Protein AF-A0A3C0C7S7-F1 (afdb_monomer_lite)

Structure (mmCIF, N/CA/C/O backbone):
data_AF-A0A3C0C7S7-F1
#
_entry.id   AF-A0A3C0C7S7-F1
#
loop_
_atom_site.group_PDB
_atom_site.id
_atom_site.type_symbol
_atom_site.label_atom_id
_atom_site.label_alt_id
_atom_site.label_comp_id
_atom_site.label_asym_id
_atom_site.label_entity_id
_atom_site.label_seq_id
_atom_site.pdbx_PDB_ins_code
_atom_site.Cartn_x
_atom_site.Cartn_y
_atom_site.Cartn_z
_atom_site.occupancy
_atom_site.B_iso_or_equiv
_atom_site.auth_seq_id
_atom_site.auth_comp_id
_atom_site.auth_asym_id
_atom_site.auth_atom_id
_atom_site.pdbx_PDB_model_num
ATOM 1 N N . MET A 1 1 ? -12.127 -16.932 16.581 1.00 38.91 1 MET A N 1
ATOM 2 C CA . MET A 1 1 ? -11.992 -16.161 17.835 1.00 38.91 1 MET A CA 1
ATOM 3 C C . MET A 1 1 ? -12.967 -15.003 17.756 1.00 38.91 1 MET A C 1
ATOM 5 O O . MET A 1 1 ? -12.909 -14.275 16.775 1.00 38.91 1 MET A O 1
ATOM 9 N N . ALA A 1 2 ? -13.912 -14.899 18.691 1.00 48.94 2 ALA A N 1
ATOM 10 C CA . ALA A 1 2 ? -14.804 -13.743 18.760 1.00 48.94 2 ALA A CA 1
ATOM 11 C C . ALA A 1 2 ? -13.986 -12.537 19.249 1.00 48.94 2 ALA A C 1
ATOM 13 O O . ALA A 1 2 ? -13.291 -12.663 20.256 1.00 48.94 2 ALA A O 1
ATOM 14 N N . GLY A 1 3 ? -14.009 -11.429 18.504 1.00 63.91 3 GLY A N 1
ATOM 15 C CA . GLY A 1 3 ? -13.325 -10.194 18.897 1.00 63.91 3 GLY A CA 1
ATOM 16 C C . GLY A 1 3 ? -13.877 -9.633 20.208 1.00 63.91 3 GLY A C 1
ATOM 17 O O . GLY A 1 3 ? -14.981 -9.981 20.638 1.00 63.91 3 GLY A O 1
ATOM 18 N N . THR A 1 4 ? -13.107 -8.766 20.856 1.00 85.31 4 THR A N 1
ATOM 19 C CA . THR A 1 4 ? -13.566 -8.037 22.045 1.00 85.31 4 THR A CA 1
ATOM 20 C C . THR A 1 4 ? -14.786 -7.171 21.707 1.00 85.31 4 THR A C 1
ATOM 22 O O . THR A 1 4 ? -15.005 -6.796 20.554 1.00 85.31 4 THR A O 1
ATOM 25 N N . LYS A 1 5 ? -15.601 -6.813 22.708 1.00 86.38 5 LYS A N 1
ATOM 26 C CA . LYS A 1 5 ? -16.771 -5.937 22.490 1.00 86.38 5 LYS A CA 1
ATOM 27 C C . LYS A 1 5 ? -16.379 -4.606 21.837 1.00 86.38 5 LYS A C 1
ATOM 29 O O . LYS A 1 5 ? -17.108 -4.124 20.977 1.00 86.38 5 LYS A O 1
ATOM 34 N N . ALA A 1 6 ? -15.213 -4.072 22.204 1.00 85.38 6 ALA A N 1
ATOM 35 C CA . ALA A 1 6 ? -14.626 -2.875 21.613 1.00 85.38 6 ALA A CA 1
ATOM 36 C C . ALA A 1 6 ? -14.305 -3.054 20.119 1.00 85.38 6 ALA A C 1
ATOM 38 O O . ALA A 1 6 ? -14.706 -2.223 19.311 1.00 85.38 6 ALA A O 1
ATOM 39 N N . GLU A 1 7 ? -13.660 -4.160 19.734 1.00 85.56 7 GLU A N 1
ATOM 40 C CA . GLU A 1 7 ? -13.348 -4.459 18.326 1.00 85.56 7 GLU A CA 1
ATOM 41 C C . GLU A 1 7 ? -14.613 -4.651 17.479 1.00 85.56 7 GLU A C 1
ATOM 43 O O . GLU A 1 7 ? -14.670 -4.213 16.328 1.00 85.56 7 GLU A O 1
ATOM 48 N N . ILE A 1 8 ? -15.642 -5.290 18.045 1.00 87.00 8 ILE A N 1
ATOM 49 C CA . ILE A 1 8 ? -16.926 -5.470 17.359 1.00 87.00 8 ILE A CA 1
ATOM 50 C C . ILE A 1 8 ? -17.615 -4.114 17.169 1.00 87.00 8 ILE A C 1
ATOM 52 O O . ILE A 1 8 ? -18.076 -3.817 16.067 1.00 87.00 8 ILE A O 1
ATOM 56 N N . LEU A 1 9 ? -17.650 -3.274 18.209 1.00 89.75 9 LEU A N 1
ATOM 57 C CA . LEU A 1 9 ? -18.231 -1.934 18.137 1.00 89.75 9 LEU A CA 1
ATOM 58 C C . LEU A 1 9 ? -17.498 -1.054 17.113 1.00 89.75 9 LEU A C 1
ATOM 60 O O . LEU A 1 9 ? -18.145 -0.424 16.279 1.00 89.75 9 LEU A O 1
ATOM 64 N N . GLU A 1 10 ? -16.163 -1.057 17.124 1.00 88.69 10 GLU A N 1
ATOM 65 C CA . GLU A 1 10 ? -15.331 -0.354 16.140 1.00 88.69 10 GLU A CA 1
ATOM 66 C C . GLU A 1 10 ? -15.677 -0.787 14.707 1.00 88.69 10 GLU A C 1
ATOM 68 O O . GLU A 1 10 ? -15.928 0.056 13.841 1.00 88.69 10 GLU A O 1
ATOM 73 N N . GLY A 1 11 ? -15.751 -2.100 14.460 1.00 84.69 11 GLY A N 1
ATOM 74 C CA . GLY A 1 11 ? -16.083 -2.651 13.146 1.00 84.69 11 GLY A CA 1
ATOM 75 C C . GLY A 1 11 ? -17.484 -2.267 12.665 1.00 84.69 11 GLY A C 1
ATOM 76 O O . GLY A 1 11 ? -17.658 -1.913 11.495 1.00 84.69 11 GLY A O 1
ATOM 77 N N . LEU A 1 12 ? -18.477 -2.285 13.559 1.00 88.19 12 LEU A N 1
ATOM 78 C CA . LEU A 1 12 ? -19.854 -1.890 13.251 1.00 88.19 12 LEU A CA 1
ATOM 79 C C . LEU A 1 12 ? -19.956 -0.403 12.906 1.00 88.19 12 LEU A C 1
ATOM 81 O O . LEU A 1 12 ? -20.552 -0.056 11.886 1.00 88.19 12 LEU A O 1
ATOM 85 N N . ILE A 1 13 ? -19.337 0.467 13.711 1.00 89.69 13 ILE A N 1
ATOM 86 C CA . ILE A 1 13 ? -19.333 1.915 13.466 1.00 89.69 13 ILE A CA 1
ATOM 87 C C . ILE A 1 13 ? -18.625 2.224 12.144 1.00 89.69 13 ILE A C 1
ATOM 89 O O . ILE A 1 13 ? -19.156 2.967 11.319 1.00 89.69 13 ILE A O 1
ATOM 93 N N . SER A 1 14 ? -17.463 1.609 11.905 1.00 85.62 14 SER A N 1
ATOM 94 C CA . SER A 1 14 ? -16.726 1.763 10.648 1.00 85.62 14 SER A CA 1
ATOM 95 C C . SER A 1 14 ? -17.569 1.352 9.439 1.00 85.62 14 SER A C 1
ATOM 97 O O . SER A 1 14 ? -17.674 2.097 8.464 1.00 85.62 14 SER A O 1
ATOM 99 N N . THR A 1 15 ? -18.237 0.198 9.516 1.00 84.62 15 THR A N 1
ATOM 100 C CA . THR A 1 15 ? -19.094 -0.310 8.434 1.00 84.62 15 THR A CA 1
ATOM 101 C C . THR A 1 15 ? -20.283 0.611 8.172 1.00 84.62 15 THR A C 1
ATOM 103 O O . THR A 1 15 ? -20.578 0.910 7.014 1.00 84.62 15 THR A O 1
ATOM 106 N N . ALA A 1 16 ? -20.945 1.095 9.227 1.00 87.38 16 ALA A N 1
ATOM 107 C CA . ALA A 1 16 ? -22.085 1.999 9.111 1.00 87.38 16 ALA A CA 1
ATOM 108 C C . ALA A 1 16 ? -21.695 3.313 8.419 1.00 87.38 16 ALA A C 1
ATOM 110 O O . ALA A 1 16 ? -22.325 3.703 7.437 1.00 87.38 16 ALA A O 1
ATOM 111 N N . ILE A 1 17 ? -20.607 3.948 8.869 1.00 86.62 17 ILE A N 1
ATOM 112 C CA . ILE A 1 17 ? -20.141 5.216 8.296 1.00 86.62 17 ILE A CA 1
ATOM 113 C C . ILE A 1 17 ? -19.692 5.028 6.844 1.00 86.62 17 ILE A C 1
ATOM 115 O O . ILE A 1 17 ? -20.063 5.821 5.985 1.00 86.62 17 ILE A O 1
ATOM 119 N N . ASN A 1 18 ? -18.948 3.965 6.533 1.00 81.69 18 ASN A N 1
ATOM 120 C CA . ASN A 1 18 ? -18.496 3.707 5.162 1.00 81.69 18 ASN A CA 1
ATOM 121 C C . ASN A 1 18 ? -19.645 3.378 4.197 1.00 81.69 18 ASN A C 1
ATOM 123 O O . ASN A 1 18 ? -19.543 3.688 3.012 1.00 81.69 18 ASN A O 1
ATOM 127 N N . SER A 1 19 ? -20.725 2.767 4.694 1.00 82.75 19 SER A N 1
ATOM 128 C CA . SER A 1 19 ? -21.916 2.473 3.887 1.00 82.75 19 SER A CA 1
ATOM 129 C C . SER A 1 19 ? -22.721 3.735 3.578 1.00 82.75 19 SER A C 1
ATOM 131 O O . SER A 1 19 ? -23.251 3.872 2.480 1.00 82.75 19 SER A O 1
ATOM 133 N N . GLU A 1 20 ? -22.810 4.661 4.534 1.00 84.12 20 GLU A N 1
ATOM 134 C CA . GLU A 1 20 ? -23.544 5.919 4.370 1.00 84.12 20 GLU A CA 1
ATOM 135 C C . GLU A 1 20 ? -22.758 6.964 3.567 1.00 84.12 20 GLU A C 1
ATOM 137 O O . GLU A 1 20 ? -23.334 7.730 2.797 1.00 84.12 20 GLU A O 1
ATOM 142 N N . TYR A 1 21 ? -21.434 6.963 3.705 1.00 81.19 21 TYR A N 1
ATOM 143 C CA . TYR A 1 21 ? -20.524 7.858 3.004 1.00 81.19 21 TYR A CA 1
ATOM 144 C C . TYR A 1 21 ? -19.623 7.046 2.081 1.00 81.19 21 TYR A C 1
ATOM 146 O O . TYR A 1 21 ? -18.462 6.865 2.440 1.00 81.19 21 TYR A O 1
ATOM 154 N N . PRO A 1 22 ? -20.104 6.544 0.925 1.00 69.25 22 PRO A N 1
ATOM 155 C CA . PRO A 1 22 ? -19.349 5.652 0.041 1.00 69.25 22 PRO A CA 1
ATOM 156 C C . PRO A 1 22 ? -18.325 6.362 -0.853 1.00 69.25 22 PRO A C 1
ATOM 158 O O . PRO A 1 22 ? -17.350 5.717 -1.248 1.00 69.25 22 PRO A O 1
ATOM 161 N N . ASP A 1 23 ? -18.466 7.676 -1.080 1.00 66.56 23 ASP A N 1
ATOM 162 C CA . ASP A 1 23 ? -17.621 8.460 -2.003 1.00 66.56 23 ASP A CA 1
ATOM 163 C C . ASP A 1 23 ? -16.812 9.577 -1.326 1.00 66.56 23 ASP A C 1
ATOM 165 O O . ASP A 1 23 ? -15.612 9.716 -1.563 1.00 66.56 23 ASP A O 1
ATOM 169 N N . VAL A 1 24 ? -17.411 10.329 -0.401 1.00 72.69 24 VAL A N 1
ATOM 170 C CA . VAL A 1 24 ? -16.737 11.423 0.324 1.00 72.69 24 VAL A CA 1
ATOM 171 C C . VAL A 1 24 ? -16.885 11.181 1.821 1.00 72.69 24 VAL A C 1
ATOM 173 O O . VAL A 1 24 ? -18.014 10.980 2.260 1.00 72.69 24 VAL A O 1
ATOM 176 N N . PRO A 1 25 ? -15.790 11.122 2.609 1.00 77.19 25 PRO A N 1
ATOM 177 C CA . PRO A 1 25 ? -15.915 10.899 4.042 1.00 77.19 25 PRO A CA 1
ATOM 178 C C . PRO A 1 25 ? -16.638 12.081 4.703 1.00 77.19 25 PRO A C 1
ATOM 180 O O . PRO A 1 25 ? -16.570 13.203 4.191 1.00 77.19 25 PRO A O 1
ATOM 183 N N . PRO A 1 26 ? -17.334 11.850 5.828 1.00 82.62 26 PRO A N 1
ATOM 184 C CA . PRO A 1 26 ? -18.002 12.923 6.551 1.00 82.62 26 PRO A CA 1
ATOM 185 C C . PRO A 1 26 ? -16.988 13.965 7.042 1.00 82.62 26 PRO A C 1
ATOM 187 O O . PRO A 1 26 ? -15.833 13.637 7.324 1.00 82.62 26 PRO A O 1
ATOM 190 N N . SER A 1 27 ? -17.428 15.218 7.191 1.00 84.00 27 SER A N 1
ATOM 191 C CA . SER A 1 27 ? -16.633 16.228 7.900 1.00 84.00 27 SER A CA 1
ATOM 192 C C . SER A 1 27 ? -16.381 15.784 9.341 1.00 84.00 27 SER A C 1
ATOM 194 O O . SER A 1 27 ? -17.154 15.002 9.893 1.00 84.00 27 SER A O 1
ATOM 196 N N . GLU A 1 28 ? -15.335 16.309 9.985 1.00 82.06 28 GLU A N 1
ATOM 197 C CA . GLU A 1 28 ? -15.016 15.944 11.374 1.00 82.06 28 GLU A CA 1
ATOM 198 C C . GLU A 1 28 ? -16.201 16.111 12.330 1.00 82.06 28 GLU A C 1
ATOM 200 O O . GLU A 1 28 ? -16.436 15.252 13.172 1.00 82.06 28 GLU A O 1
ATOM 205 N N . THR A 1 29 ? -16.972 17.185 12.164 1.00 84.81 29 THR A N 1
ATOM 206 C CA . THR A 1 29 ? -18.165 17.460 12.972 1.00 84.81 29 THR A CA 1
ATOM 207 C C . THR A 1 29 ? -19.241 16.393 12.783 1.00 84.81 29 THR A C 1
ATOM 209 O O . THR A 1 29 ? -19.711 15.810 13.755 1.00 84.81 29 THR A O 1
ATOM 212 N N . VAL A 1 30 ? -19.575 16.077 11.530 1.00 87.38 30 VAL A N 1
ATOM 213 C CA . VAL A 1 30 ? -20.590 15.070 11.183 1.00 87.38 30 VAL A CA 1
ATOM 214 C C . VAL A 1 30 ? -20.139 13.670 11.601 1.00 87.38 30 VAL A C 1
ATOM 216 O O . VAL A 1 30 ? -20.943 12.859 12.059 1.00 87.38 30 VAL A O 1
ATOM 219 N N . PHE A 1 31 ? -18.843 13.383 11.473 1.00 89.12 31 PHE A N 1
ATOM 220 C CA . PHE A 1 31 ? -18.238 12.151 11.955 1.00 89.12 31 PHE A CA 1
ATOM 221 C C . PHE A 1 31 ? -18.404 12.010 13.473 1.00 89.12 31 PHE A C 1
ATOM 223 O O . PHE A 1 31 ? -18.889 10.980 13.941 1.00 89.12 31 PHE A O 1
ATOM 230 N N . ASP A 1 32 ? -18.041 13.046 14.234 1.00 89.44 32 ASP A N 1
ATOM 231 C CA . ASP A 1 32 ? -18.094 13.026 15.695 1.00 89.44 32 ASP A CA 1
ATOM 232 C C . ASP A 1 32 ? -19.532 12.846 16.209 1.00 89.44 32 ASP A C 1
ATOM 234 O O . ASP A 1 32 ? -19.751 12.040 17.115 1.00 89.44 32 ASP A O 1
ATOM 238 N N . GLU A 1 33 ? -20.507 13.524 15.596 1.00 91.62 33 GLU A N 1
ATOM 239 C CA . GLU A 1 33 ? -21.935 13.373 15.908 1.00 91.62 33 GLU A CA 1
ATOM 240 C C . GLU A 1 33 ? -22.436 11.944 15.648 1.00 91.62 33 GLU A C 1
ATOM 242 O O . GLU A 1 33 ? -23.122 11.353 16.485 1.00 91.62 33 GLU A O 1
ATOM 247 N N . LYS A 1 34 ? -22.065 11.351 14.507 1.00 90.81 34 LYS A N 1
ATOM 248 C CA . LYS A 1 34 ? -22.505 9.998 14.136 1.00 90.81 34 LYS A CA 1
ATOM 249 C C . LYS A 1 34 ? -21.888 8.910 14.994 1.00 90.81 34 LYS A C 1
ATOM 251 O O . LYS A 1 34 ? -22.588 7.975 15.378 1.00 90.81 34 LYS A O 1
ATOM 256 N N . VAL A 1 35 ? -20.595 9.012 15.290 1.00 92.69 35 VAL A N 1
ATOM 257 C CA . VAL A 1 35 ? -19.902 8.040 16.143 1.00 92.69 35 VAL A CA 1
ATOM 258 C C . VAL A 1 35 ? -20.512 8.039 17.547 1.00 92.69 35 VAL A C 1
ATOM 260 O O . VAL A 1 35 ? -20.742 6.965 18.101 1.00 92.69 35 VAL A O 1
ATOM 263 N N . GLU A 1 36 ? -20.868 9.210 18.085 1.00 93.50 36 GLU A N 1
ATOM 264 C CA . GLU A 1 36 ? -21.553 9.315 19.379 1.00 93.50 36 GLU A CA 1
ATOM 265 C C . GLU A 1 36 ? -22.982 8.749 19.330 1.00 93.50 36 GLU A C 1
ATOM 267 O O . GLU A 1 36 ? -23.385 7.985 20.208 1.00 93.50 36 GLU A O 1
ATOM 272 N N . ALA A 1 37 ? -23.741 9.046 18.271 1.00 92.75 37 ALA A N 1
ATOM 273 C CA . ALA A 1 37 ? -25.085 8.497 18.095 1.00 92.75 37 ALA A CA 1
ATOM 274 C C . ALA A 1 37 ? -25.073 6.960 17.988 1.00 92.75 37 ALA A C 1
ATOM 276 O O . ALA A 1 37 ? -25.879 6.279 18.625 1.00 92.75 37 ALA A O 1
ATOM 277 N N . LEU A 1 38 ? -24.128 6.398 17.225 1.00 92.25 38 LEU A N 1
ATOM 278 C CA . LEU A 1 38 ? -23.957 4.950 17.088 1.00 92.25 38 LEU A CA 1
ATOM 279 C C . LEU A 1 38 ? -23.508 4.300 18.401 1.00 92.25 38 LEU A C 1
ATOM 281 O O . LEU A 1 38 ? -23.976 3.206 18.720 1.00 92.25 38 LEU A O 1
ATOM 285 N N . ARG A 1 39 ? -22.668 4.979 19.195 1.00 92.81 39 ARG A N 1
ATOM 286 C CA . ARG A 1 39 ? -22.313 4.537 20.550 1.00 92.81 39 ARG A CA 1
ATOM 287 C C . ARG A 1 39 ? -23.553 4.386 21.421 1.00 92.81 39 ARG A C 1
ATOM 289 O O . ARG A 1 39 ? -23.732 3.337 22.033 1.00 92.81 39 ARG A O 1
ATOM 296 N N . GLN A 1 40 ? -24.405 5.411 21.469 1.00 92.88 40 GLN A N 1
ATOM 297 C CA . GLN A 1 40 ? -25.616 5.388 22.291 1.00 92.88 40 GLN A CA 1
ATOM 298 C C . GLN A 1 40 ? -26.594 4.303 21.836 1.00 92.88 40 GLN A C 1
ATOM 300 O O . GLN A 1 40 ? -27.125 3.569 22.667 1.00 92.88 40 GLN A O 1
ATOM 305 N N . LEU A 1 41 ? -26.780 4.150 20.522 1.00 91.94 41 LEU A N 1
ATOM 306 C CA . LEU A 1 41 ? -27.658 3.127 19.953 1.00 91.94 41 LEU A CA 1
ATOM 307 C C . LEU A 1 41 ? -27.199 1.701 20.305 1.00 91.94 41 LEU A C 1
ATOM 309 O O . LEU A 1 41 ? -28.023 0.825 20.566 1.00 91.94 41 LEU A O 1
ATOM 313 N N . LEU A 1 42 ? -25.885 1.466 20.313 1.00 91.62 42 LEU A N 1
ATOM 314 C CA . LEU A 1 42 ? -25.285 0.147 20.528 1.00 91.62 42 LEU A CA 1
ATOM 315 C C . LEU A 1 42 ? -24.874 -0.122 21.984 1.00 91.62 42 LEU A C 1
ATOM 317 O O . LEU A 1 42 ? -24.445 -1.238 22.287 1.00 91.62 42 LEU A O 1
ATOM 321 N N . ALA A 1 43 ? -25.045 0.843 22.893 1.00 90.00 43 ALA A N 1
ATOM 322 C CA . ALA A 1 43 ? -24.556 0.784 24.273 1.00 90.00 43 ALA A CA 1
ATOM 323 C C . ALA A 1 43 ? -25.036 -0.455 25.052 1.00 90.00 43 ALA A C 1
ATOM 325 O O . ALA A 1 43 ? -24.277 -1.034 25.826 1.00 90.00 43 ALA A O 1
ATOM 326 N N . ASN A 1 44 ? -26.276 -0.898 24.814 1.00 89.44 44 ASN A N 1
ATOM 327 C CA . ASN A 1 44 ? -26.848 -2.070 25.486 1.00 89.44 44 ASN A CA 1
ATOM 328 C C . ASN A 1 44 ? -26.248 -3.399 24.997 1.00 89.44 44 ASN A C 1
ATOM 330 O O . ASN A 1 44 ? -26.168 -4.358 25.762 1.00 89.44 44 ASN A O 1
ATOM 334 N N . LEU A 1 45 ? -25.844 -3.469 23.725 1.00 88.62 45 LEU A N 1
ATOM 335 C CA . LEU A 1 45 ? -25.290 -4.682 23.112 1.00 88.62 45 LEU A CA 1
ATOM 336 C C . LEU A 1 45 ? -23.773 -4.767 23.314 1.00 88.62 45 LEU A C 1
ATOM 338 O O . LEU A 1 45 ? -23.235 -5.838 23.602 1.00 88.62 45 LEU A O 1
ATOM 342 N N . TYR A 1 46 ? -23.091 -3.626 23.204 1.00 90.25 46 TYR A N 1
ATOM 343 C CA . TYR A 1 46 ? -21.636 -3.511 23.271 1.00 90.25 46 TYR A CA 1
ATOM 344 C C . TYR A 1 46 ? -21.230 -2.410 24.259 1.00 90.25 46 TYR A C 1
ATOM 346 O O . TYR A 1 46 ? -20.726 -1.365 23.846 1.00 90.25 46 TYR A O 1
ATOM 354 N N . PRO A 1 47 ? -21.446 -2.620 25.570 1.00 89.75 47 PRO A N 1
ATOM 355 C CA . PRO A 1 47 ? -21.019 -1.657 26.572 1.00 89.75 47 PRO A CA 1
ATOM 356 C C . PRO A 1 47 ? -19.490 -1.568 26.583 1.00 89.75 47 PRO A C 1
ATOM 358 O O . PRO A 1 47 ? -18.805 -2.587 26.713 1.00 89.75 47 PRO A O 1
ATOM 361 N N . VAL A 1 48 ? -18.985 -0.344 26.452 1.00 90.81 48 VAL A N 1
ATOM 362 C CA . VAL A 1 48 ? -17.566 0.026 26.516 1.00 90.81 48 VAL A CA 1
ATOM 363 C C . VAL A 1 48 ? -17.419 1.255 27.409 1.00 90.81 48 VAL A C 1
ATOM 365 O O . VAL A 1 48 ? -18.323 2.098 27.473 1.00 90.81 48 VAL A O 1
ATOM 368 N N . SER A 1 49 ? -16.294 1.360 28.106 1.00 91.94 49 SER A N 1
ATOM 369 C CA . SER A 1 49 ? -15.960 2.532 28.919 1.00 91.94 49 SER A CA 1
ATOM 370 C C . SER A 1 49 ? -15.730 3.780 28.056 1.00 91.94 49 SER A C 1
ATOM 372 O O . SER A 1 49 ? -15.511 3.690 26.845 1.00 91.94 49 SER A O 1
ATOM 374 N N . ASP A 1 50 ? -15.765 4.961 28.676 1.00 91.00 50 ASP A N 1
ATOM 375 C CA . ASP A 1 50 ? -15.452 6.220 27.985 1.00 91.00 50 ASP A CA 1
ATOM 376 C C . ASP A 1 50 ? -14.022 6.242 27.433 1.00 91.00 50 ASP A C 1
ATOM 378 O O . ASP A 1 50 ? -13.791 6.764 26.345 1.00 91.00 50 ASP A O 1
ATOM 382 N N . GLU A 1 51 ? -13.071 5.638 28.148 1.00 90.56 51 GLU A N 1
ATOM 383 C CA . GLU A 1 51 ? -11.668 5.577 27.734 1.00 90.56 51 GLU A CA 1
ATOM 384 C C . GLU A 1 51 ? -11.475 4.654 26.522 1.00 90.56 51 GLU A C 1
ATOM 386 O O . GLU A 1 51 ? -10.854 5.043 25.532 1.00 90.56 51 GLU A O 1
ATOM 391 N N . GLU A 1 52 ? -12.093 3.468 26.541 1.00 90.38 52 GLU A N 1
ATOM 392 C CA . GLU A 1 52 ? -12.108 2.562 25.385 1.00 90.38 52 GLU A CA 1
ATOM 393 C C . GLU A 1 52 ? -12.779 3.214 24.175 1.00 90.38 52 GLU A C 1
ATOM 395 O O . GLU A 1 52 ? -12.286 3.113 23.050 1.00 90.38 52 GLU A O 1
ATOM 400 N N . PHE A 1 53 ? -13.890 3.919 24.393 1.00 92.38 53 PHE A N 1
ATOM 401 C CA . PHE A 1 53 ? -14.588 4.608 23.319 1.00 92.38 53 PHE A CA 1
ATOM 402 C C . PHE A 1 53 ? -13.775 5.769 22.737 1.00 92.38 53 PHE A C 1
ATOM 404 O O . PHE A 1 53 ? -13.749 5.941 21.517 1.00 92.38 53 PHE A O 1
ATOM 411 N N . ALA A 1 54 ? -13.072 6.538 23.570 1.00 90.50 54 ALA A N 1
ATOM 412 C CA . ALA A 1 54 ? -12.184 7.599 23.105 1.00 90.50 54 ALA A CA 1
ATOM 413 C C . ALA A 1 54 ? -11.075 7.043 22.197 1.00 90.50 54 ALA A C 1
ATOM 415 O O . ALA A 1 54 ? -10.771 7.629 21.153 1.00 90.50 54 ALA A O 1
ATOM 416 N N . GLU A 1 55 ? -10.524 5.877 22.543 1.00 88.81 55 GLU A N 1
ATOM 417 C CA . GLU A 1 55 ? -9.527 5.191 21.723 1.00 88.81 55 GLU A CA 1
ATOM 418 C C . GLU A 1 55 ? -10.111 4.695 20.390 1.00 88.81 55 GLU A C 1
ATOM 420 O O . GLU A 1 55 ? -9.504 4.907 19.336 1.00 88.81 55 GLU A O 1
ATOM 425 N N . ILE A 1 56 ? -11.312 4.102 20.408 1.00 88.62 56 ILE A N 1
ATOM 426 C CA . ILE A 1 56 ? -12.043 3.702 19.193 1.00 88.62 56 ILE A CA 1
ATOM 427 C C . ILE A 1 56 ? -12.277 4.919 18.292 1.00 88.62 56 ILE A C 1
ATOM 429 O O . ILE A 1 56 ? -11.938 4.894 17.109 1.00 88.62 56 ILE A O 1
ATOM 433 N N . LYS A 1 57 ? -12.805 6.015 18.848 1.00 89.19 57 LYS A N 1
ATOM 434 C CA . LYS A 1 57 ? -13.084 7.251 18.110 1.00 89.19 57 LYS A CA 1
ATOM 435 C C . LYS A 1 57 ? -11.817 7.819 17.478 1.00 89.19 57 LYS A C 1
ATOM 437 O O . LYS A 1 57 ? -11.840 8.188 16.306 1.00 89.19 57 LYS A O 1
ATOM 442 N N . ARG A 1 58 ? -10.697 7.833 18.209 1.00 85.50 58 ARG A N 1
ATOM 443 C CA . ARG A 1 58 ? -9.391 8.277 17.699 1.00 85.50 58 ARG A CA 1
ATOM 444 C C . ARG A 1 58 ? -8.933 7.444 16.500 1.00 85.50 58 ARG A C 1
ATOM 446 O O . ARG A 1 58 ? -8.539 8.015 15.483 1.00 85.50 58 ARG A O 1
ATOM 453 N N . LYS A 1 59 ? -9.011 6.113 16.598 1.00 82.25 59 LYS A N 1
ATOM 454 C CA . LYS A 1 59 ? -8.650 5.197 15.502 1.00 82.25 59 LYS A CA 1
ATOM 455 C C . LYS A 1 59 ? -9.551 5.383 14.285 1.00 82.25 59 LYS A C 1
ATOM 457 O O . LYS A 1 59 ? -9.056 5.533 13.171 1.00 82.25 59 LYS A O 1
ATOM 462 N N . LEU A 1 60 ? -10.866 5.428 14.497 1.00 84.00 60 LEU A N 1
ATOM 463 C CA . LEU A 1 60 ? -11.837 5.627 13.425 1.00 84.00 60 LEU A CA 1
ATOM 464 C C . LEU A 1 60 ? -11.627 6.977 12.734 1.00 84.00 60 LEU A C 1
ATOM 466 O O . LEU A 1 60 ? -11.635 7.030 11.509 1.00 84.00 60 LEU A O 1
ATOM 470 N N . LYS A 1 61 ? -11.359 8.051 13.487 1.00 82.38 61 LYS A N 1
ATOM 471 C CA . LYS A 1 61 ? -11.083 9.377 12.919 1.00 82.38 61 LYS A CA 1
ATOM 472 C C . LYS A 1 61 ? -9.844 9.344 12.020 1.00 82.38 61 LYS A C 1
ATOM 474 O O . LYS A 1 61 ? -9.898 9.820 10.890 1.00 82.38 61 LYS A O 1
ATOM 479 N N . ALA A 1 62 ? -8.770 8.692 12.470 1.00 73.06 62 ALA A N 1
ATOM 480 C CA . ALA A 1 62 ? -7.543 8.526 11.689 1.00 73.06 62 ALA A CA 1
ATOM 481 C C . ALA A 1 62 ? -7.712 7.658 10.425 1.00 73.06 62 ALA A C 1
ATOM 483 O O . ALA A 1 62 ? -6.949 7.820 9.477 1.00 73.06 62 ALA A O 1
ATOM 484 N N . ASN A 1 63 ? -8.697 6.755 10.391 1.00 71.00 63 ASN A N 1
ATOM 485 C CA . ASN A 1 63 ? -8.893 5.820 9.277 1.00 71.00 63 ASN A CA 1
ATOM 486 C C . ASN A 1 63 ? -10.014 6.227 8.306 1.00 71.00 63 ASN A C 1
ATOM 488 O O . ASN A 1 63 ? -9.967 5.857 7.133 1.00 71.00 63 ASN A O 1
ATOM 492 N N . ILE A 1 64 ? -11.035 6.945 8.783 1.00 71.25 64 ILE A N 1
ATOM 493 C CA . ILE A 1 64 ? -12.250 7.270 8.019 1.00 71.25 64 ILE A CA 1
ATOM 494 C C . ILE A 1 64 ? -12.223 8.704 7.506 1.00 71.25 64 ILE A C 1
ATOM 496 O O . ILE A 1 64 ? -12.637 8.941 6.375 1.00 71.25 64 ILE A O 1
ATOM 500 N N . VAL A 1 65 ? -11.739 9.656 8.307 1.00 61.41 65 VAL A N 1
ATOM 501 C CA . VAL A 1 65 ? -11.758 11.079 7.931 1.00 61.41 65 VAL A CA 1
ATOM 502 C C . VAL A 1 65 ? -10.612 11.428 6.975 1.00 61.41 65 VAL A C 1
ATOM 504 O O . VAL A 1 65 ? -10.708 12.394 6.222 1.00 61.41 65 VAL A O 1
ATOM 507 N N . VAL A 1 66 ? -9.544 10.625 6.941 1.00 64.06 66 VAL A N 1
ATOM 508 C CA . VAL A 1 66 ? -8.409 10.857 6.039 1.00 64.06 66 VAL A CA 1
ATOM 509 C C . VAL A 1 66 ? -8.835 10.680 4.580 1.00 64.06 66 VAL A C 1
ATOM 511 O O . VAL A 1 66 ? -9.151 9.579 4.125 1.00 64.06 66 VAL A O 1
ATOM 514 N N . GLN A 1 67 ? -8.797 11.782 3.831 1.00 63.19 67 GLN A N 1
ATOM 515 C CA . GLN A 1 67 ? -8.985 11.800 2.385 1.00 63.19 67 GLN A CA 1
ATOM 516 C C . GLN A 1 67 ? -7.657 11.496 1.686 1.00 63.19 67 GLN A C 1
ATOM 518 O O . GLN A 1 67 ? -6.658 12.189 1.869 1.00 63.19 67 GLN A O 1
ATOM 523 N N . MET A 1 68 ? -7.649 10.450 0.862 1.00 64.88 68 MET A N 1
ATOM 524 C CA . MET A 1 68 ? -6.667 10.308 -0.210 1.00 64.88 68 MET A CA 1
ATOM 525 C C . MET A 1 68 ? -7.342 10.727 -1.509 1.00 64.88 68 MET A C 1
ATOM 527 O O . MET A 1 68 ? -8.077 9.934 -2.106 1.00 64.88 68 MET A O 1
ATOM 531 N N . ASP A 1 69 ? -7.097 11.961 -1.932 1.00 63.88 69 ASP A N 1
ATOM 532 C CA . ASP A 1 69 ? -7.583 12.457 -3.214 1.00 63.88 69 ASP A CA 1
ATOM 533 C C . ASP A 1 69 ? -6.779 11.874 -4.379 1.00 63.88 69 ASP A C 1
ATOM 535 O O . ASP A 1 69 ? -5.617 11.473 -4.245 1.00 63.88 69 ASP A O 1
ATOM 539 N N . LEU A 1 70 ? -7.416 11.820 -5.550 1.00 67.62 70 LEU A N 1
ATOM 540 C CA . LEU A 1 70 ? -6.715 11.543 -6.797 1.00 67.62 70 LEU A CA 1
ATOM 541 C C . LEU A 1 70 ? -5.786 12.732 -7.071 1.00 67.62 70 LEU A C 1
ATOM 543 O O . LEU A 1 70 ? -6.247 13.848 -7.302 1.00 67.62 70 LEU A O 1
ATOM 547 N N . GLY A 1 71 ? -4.477 12.498 -6.972 1.00 71.94 71 GLY A N 1
ATOM 548 C CA . GLY A 1 71 ? -3.471 13.537 -7.170 1.00 71.94 71 GLY A CA 1
ATOM 549 C C . GLY A 1 71 ? -3.499 14.128 -8.582 1.00 71.94 71 GLY A C 1
ATOM 550 O O . GLY A 1 71 ? -4.041 13.544 -9.518 1.00 71.94 71 GLY A O 1
ATOM 551 N N . VAL A 1 72 ? -2.875 15.295 -8.747 1.00 82.44 72 VAL A N 1
ATOM 552 C CA . VAL A 1 72 ? -2.706 15.923 -10.063 1.00 82.44 72 VAL A CA 1
ATOM 553 C C . VAL A 1 72 ? -1.403 15.442 -10.691 1.00 82.44 72 VAL A C 1
ATOM 555 O O . VAL A 1 72 ? -0.321 15.668 -10.147 1.00 82.44 72 VAL A O 1
ATOM 558 N N . LEU A 1 73 ? -1.495 14.823 -11.866 1.00 85.56 73 LEU A N 1
ATOM 559 C CA . LEU A 1 73 ? -0.331 14.439 -12.653 1.00 85.56 73 LEU A CA 1
ATOM 560 C C . LEU A 1 73 ? 0.108 15.577 -13.582 1.00 85.56 73 LEU A C 1
ATOM 562 O O . LEU A 1 73 ? -0.632 16.009 -14.467 1.00 85.56 73 LEU A O 1
ATOM 566 N N . ILE A 1 74 ? 1.367 15.992 -13.449 1.00 85.56 74 ILE A N 1
ATOM 567 C CA . ILE A 1 74 ? 2.033 16.883 -14.402 1.00 85.56 74 ILE A CA 1
ATOM 568 C C . ILE A 1 74 ? 2.970 16.038 -15.264 1.00 85.56 74 ILE A C 1
ATOM 570 O O . ILE A 1 74 ? 3.894 15.406 -14.754 1.00 85.56 74 ILE A O 1
ATOM 574 N N . LYS A 1 75 ? 2.737 16.030 -16.579 1.00 84.44 75 LYS A N 1
ATOM 575 C CA . LYS A 1 75 ? 3.505 15.241 -17.552 1.00 84.44 75 LYS A CA 1
ATOM 576 C C . LYS A 1 75 ? 4.290 16.130 -18.513 1.00 84.44 75 LYS A C 1
ATOM 578 O O . LYS A 1 75 ? 3.855 17.227 -18.857 1.00 84.44 75 LYS A O 1
ATOM 583 N N . ASP A 1 76 ? 5.440 15.633 -18.959 1.00 80.69 76 ASP A N 1
ATOM 584 C CA . ASP A 1 76 ? 6.196 16.234 -20.063 1.00 80.69 76 ASP A CA 1
ATOM 585 C C . ASP A 1 76 ? 5.401 16.123 -21.383 1.00 80.69 76 ASP A C 1
ATOM 587 O O . ASP A 1 76 ? 4.457 15.341 -21.506 1.00 80.69 76 ASP A O 1
ATOM 591 N N . ARG A 1 77 ? 5.796 16.890 -22.401 1.00 78.00 77 ARG A N 1
ATOM 592 C CA . ARG A 1 77 ? 5.206 16.894 -23.748 1.00 78.00 77 ARG A CA 1
ATOM 593 C C . ARG A 1 77 ? 5.484 15.616 -24.544 1.00 78.00 77 ARG A C 1
ATOM 595 O O . ARG A 1 77 ? 4.904 15.433 -25.611 1.00 78.00 77 ARG A O 1
ATOM 602 N N . ARG A 1 78 ? 6.382 14.747 -24.068 1.00 77.38 78 ARG A N 1
ATOM 603 C CA . ARG A 1 78 ? 6.670 13.454 -24.704 1.00 77.38 78 ARG A CA 1
ATOM 604 C C . ARG A 1 78 ? 5.427 12.569 -24.679 1.00 77.38 78 ARG A C 1
ATOM 606 O O . ARG A 1 78 ? 4.772 12.443 -23.646 1.00 77.38 78 ARG A O 1
ATOM 613 N N . GLN A 1 79 ? 5.145 11.908 -25.798 1.00 76.19 79 GLN A N 1
ATOM 614 C CA . GLN A 1 79 ? 4.042 10.958 -25.874 1.00 76.19 79 GLN A CA 1
ATOM 615 C C . GLN A 1 79 ? 4.317 9.774 -24.935 1.00 76.19 79 GLN A C 1
ATOM 617 O O . GLN A 1 79 ? 5.345 9.101 -25.036 1.00 76.19 79 GLN A O 1
ATOM 622 N N . HIS A 1 80 ? 3.408 9.564 -23.985 1.00 82.69 80 HIS A N 1
ATOM 623 C CA . HIS A 1 80 ? 3.348 8.368 -23.152 1.00 82.69 80 HIS A CA 1
ATOM 624 C C . HIS A 1 80 ? 2.325 7.416 -23.764 1.00 82.69 80 HIS A C 1
ATOM 626 O O . HIS A 1 80 ? 1.213 7.845 -24.076 1.00 82.69 80 HIS A O 1
ATOM 632 N N . LEU A 1 81 ? 2.713 6.159 -23.960 1.00 84.50 81 LEU A N 1
ATOM 633 C CA . LEU A 1 81 ? 1.820 5.100 -24.415 1.00 84.50 81 LEU A CA 1
ATOM 634 C C . LEU A 1 81 ? 1.449 4.261 -23.188 1.00 84.50 81 LEU A C 1
ATOM 636 O O . LEU A 1 81 ? 2.341 3.608 -22.639 1.00 84.50 81 LEU A O 1
ATOM 640 N N . PRO A 1 82 ? 0.181 4.294 -22.741 1.00 90.06 82 PRO A N 1
ATOM 641 C CA . PRO A 1 82 ? -0.266 3.458 -21.637 1.00 90.06 82 PRO A CA 1
ATOM 642 C C . PRO A 1 82 ? -0.042 1.983 -21.961 1.00 90.06 82 PRO A C 1
ATOM 644 O O . PRO A 1 82 ? -0.400 1.523 -23.046 1.00 90.06 82 PRO A O 1
ATOM 647 N N . TRP A 1 83 ? 0.546 1.248 -21.025 1.00 93.06 83 TRP A N 1
ATOM 648 C CA . TRP A 1 83 ? 0.910 -0.161 -21.200 1.00 93.06 83 TRP A CA 1
ATOM 649 C C . TRP A 1 83 ? 0.313 -1.046 -20.105 1.00 93.06 83 TRP A C 1
ATOM 651 O O . TRP A 1 83 ? -0.014 -2.207 -20.357 1.00 93.06 83 TRP A O 1
ATOM 661 N N . LEU A 1 84 ? 0.109 -0.506 -18.900 1.00 92.31 84 LEU A N 1
ATOM 662 C CA . LEU A 1 84 ? -0.350 -1.277 -17.750 1.00 92.31 84 LEU A CA 1
ATOM 663 C C . LEU A 1 84 ? -1.789 -1.767 -17.945 1.00 92.31 84 LEU A C 1
ATOM 665 O O . LEU A 1 84 ? -2.105 -2.912 -17.623 1.00 92.31 84 LEU A O 1
ATOM 669 N N . SER A 1 85 ? -2.665 -0.923 -18.499 1.00 88.19 85 SER A N 1
ATOM 670 C CA . SER A 1 85 ? -4.053 -1.301 -18.797 1.00 88.19 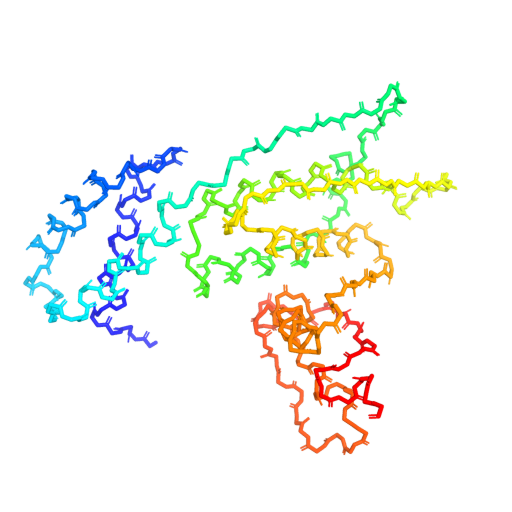85 SER A CA 1
ATOM 671 C C . SER A 1 85 ? -4.132 -2.384 -19.872 1.00 88.19 85 SER A C 1
ATOM 673 O O . SER A 1 85 ? -4.903 -3.327 -19.718 1.00 88.19 85 SER A O 1
ATOM 675 N N . ALA A 1 86 ? -3.295 -2.293 -20.910 1.00 88.44 86 ALA A N 1
ATOM 676 C CA . ALA A 1 86 ? -3.240 -3.263 -22.001 1.00 88.44 86 ALA A CA 1
ATOM 677 C C . ALA A 1 86 ? -2.735 -4.640 -21.541 1.00 88.44 86 ALA A C 1
ATOM 679 O O . ALA A 1 86 ? -3.180 -5.663 -22.053 1.00 88.44 86 ALA A O 1
ATOM 680 N N . ARG A 1 87 ? -1.831 -4.684 -20.553 1.00 89.69 87 ARG A N 1
ATOM 681 C CA . ARG A 1 87 ? -1.285 -5.939 -20.010 1.00 89.69 87 ARG A CA 1
ATOM 682 C C . ARG A 1 87 ? -2.087 -6.516 -18.846 1.00 89.69 87 ARG A C 1
ATOM 684 O O . ARG A 1 87 ? -1.838 -7.661 -18.470 1.00 89.69 87 ARG A O 1
ATOM 691 N N . ARG A 1 88 ? -3.051 -5.773 -18.293 1.00 87.81 88 ARG A N 1
ATOM 692 C CA . ARG A 1 88 ? -3.763 -6.118 -17.051 1.00 87.81 88 ARG A CA 1
ATOM 693 C C . ARG A 1 88 ? -4.350 -7.531 -17.048 1.00 87.81 88 ARG A C 1
ATOM 695 O O . ARG A 1 88 ? -4.239 -8.204 -16.033 1.00 87.81 88 ARG A O 1
ATOM 702 N N . GLU A 1 89 ? -4.930 -7.991 -18.154 1.00 87.44 89 GLU A N 1
ATOM 703 C CA . GLU A 1 89 ? -5.524 -9.338 -18.251 1.00 87.44 89 GLU A CA 1
ATOM 704 C C . GLU A 1 89 ? -4.483 -10.465 -18.185 1.00 87.44 89 GLU A C 1
ATOM 706 O O . GLU A 1 89 ? -4.772 -11.556 -17.706 1.00 87.44 89 GLU A O 1
ATOM 711 N N . SER A 1 90 ? -3.259 -10.193 -18.638 1.00 87.00 90 SER A N 1
ATOM 712 C CA . SER A 1 90 ? -2.146 -11.152 -18.637 1.00 87.00 90 SER A CA 1
ATOM 713 C C . SER A 1 90 ? -1.320 -11.136 -17.346 1.00 87.00 90 SER A C 1
ATOM 715 O O . SER A 1 90 ? -0.415 -11.953 -17.180 1.00 87.00 90 SER A O 1
ATOM 717 N N . MET A 1 91 ? -1.590 -10.185 -16.447 1.00 90.81 91 MET A N 1
ATOM 718 C CA . MET A 1 91 ? -0.821 -9.971 -15.227 1.00 90.81 91 MET A CA 1
ATOM 719 C C . MET A 1 91 ? -1.511 -10.594 -14.017 1.00 90.81 91 MET A C 1
ATOM 721 O O . MET A 1 91 ? -2.684 -10.348 -13.745 1.00 90.81 91 MET A O 1
ATOM 725 N N . ASP A 1 92 ? -0.736 -11.328 -13.227 1.00 92.19 92 ASP A N 1
ATOM 726 C CA . ASP A 1 92 ? -1.157 -11.779 -11.908 1.00 92.19 92 ASP A CA 1
ATOM 727 C C . ASP A 1 92 ? -0.742 -10.745 -10.853 1.00 92.19 92 ASP A C 1
ATOM 729 O O . ASP A 1 92 ? 0.434 -10.648 -10.498 1.00 92.19 92 ASP A O 1
ATOM 733 N N . PHE A 1 93 ? -1.720 -9.984 -10.352 1.00 93.56 93 PHE A N 1
ATOM 734 C CA . PHE A 1 93 ? -1.557 -8.952 -9.316 1.00 93.56 93 PHE A CA 1
ATOM 735 C C . PHE A 1 93 ? -1.386 -9.544 -7.906 1.00 93.56 93 PHE A C 1
ATOM 737 O O . PHE A 1 93 ? -2.020 -9.099 -6.943 1.00 93.56 93 PHE A O 1
ATOM 744 N N . PHE A 1 94 ? -0.567 -10.585 -7.790 1.00 96.44 94 PHE A N 1
ATOM 745 C CA . PHE A 1 94 ? -0.333 -11.338 -6.565 1.00 96.44 94 PHE A CA 1
ATOM 746 C C . PHE A 1 94 ? 0.097 -10.430 -5.409 1.00 96.44 94 PHE A C 1
ATOM 748 O O . PHE A 1 94 ? -0.556 -10.397 -4.361 1.00 96.44 94 PHE A O 1
ATOM 755 N N . PHE A 1 95 ? 1.169 -9.658 -5.603 1.00 96.88 95 PHE A N 1
ATOM 756 C CA . PHE A 1 95 ? 1.759 -8.837 -4.556 1.00 96.88 95 PHE A CA 1
ATOM 757 C C . PHE A 1 95 ? 0.810 -7.707 -4.142 1.00 96.88 95 PHE A C 1
ATOM 759 O O . PHE A 1 95 ? 0.605 -7.474 -2.947 1.00 96.88 95 PHE A O 1
ATOM 766 N N . TRP A 1 96 ? 0.159 -7.050 -5.105 1.00 96.69 96 TRP A N 1
ATOM 767 C CA . TRP A 1 96 ? -0.844 -6.024 -4.825 1.00 96.69 96 TRP A CA 1
ATOM 768 C C . TRP A 1 96 ? -2.068 -6.573 -4.080 1.00 96.69 96 TRP A C 1
ATOM 770 O O . TRP A 1 96 ? -2.563 -5.927 -3.155 1.00 96.69 96 TRP A O 1
ATOM 780 N N . ASN A 1 97 ? -2.562 -7.763 -4.433 1.00 96.25 97 ASN A N 1
ATOM 781 C CA . ASN A 1 97 ? -3.762 -8.339 -3.820 1.00 96.25 97 ASN A CA 1
ATOM 782 C C . ASN A 1 97 ? -3.567 -8.691 -2.341 1.00 96.25 97 ASN A C 1
ATOM 784 O O . ASN A 1 97 ? -4.420 -8.346 -1.516 1.00 96.25 97 ASN A O 1
ATOM 788 N N . ARG A 1 98 ? -2.433 -9.292 -1.968 1.00 96.06 98 ARG A N 1
ATOM 789 C CA . ARG A 1 98 ? -2.114 -9.525 -0.546 1.00 96.06 98 ARG A CA 1
ATOM 790 C C . ARG A 1 98 ? -1.906 -8.211 0.222 1.00 96.06 98 ARG A C 1
ATOM 792 O O . ARG A 1 98 ? -2.312 -8.126 1.377 1.00 96.06 98 ARG A O 1
ATOM 799 N N . TYR A 1 99 ? -1.352 -7.166 -0.409 1.00 96.62 99 TYR A N 1
ATOM 800 C CA . TYR A 1 99 ? -1.178 -5.861 0.236 1.00 96.62 99 TYR A CA 1
ATOM 801 C C . TYR A 1 99 ? -2.522 -5.163 0.466 1.00 96.62 99 TYR A C 1
ATOM 803 O O . TYR A 1 99 ? -2.783 -4.713 1.579 1.00 96.62 99 TYR A O 1
ATOM 811 N N . LYS A 1 100 ? -3.433 -5.173 -0.519 1.00 95.25 100 LYS A N 1
ATOM 812 C CA . LYS A 1 100 ? -4.826 -4.725 -0.328 1.00 95.25 100 LYS A CA 1
ATOM 813 C C . LYS A 1 100 ? -5.504 -5.459 0.826 1.00 95.25 100 LYS A C 1
ATOM 815 O O . LYS A 1 100 ? -6.109 -4.817 1.675 1.00 95.25 100 LYS A O 1
ATOM 820 N N . THR A 1 101 ? -5.373 -6.786 0.862 1.00 94.62 101 THR A N 1
ATOM 821 C CA . THR A 1 101 ? -5.966 -7.622 1.917 1.00 94.62 101 THR A CA 1
ATOM 822 C C . THR A 1 101 ? -5.399 -7.262 3.287 1.00 94.62 101 THR A C 1
ATOM 824 O O . THR A 1 101 ? -6.145 -7.143 4.250 1.00 94.62 101 THR A O 1
ATOM 827 N N . TYR A 1 102 ? -4.092 -7.018 3.382 1.00 93.44 102 TYR A N 1
ATOM 828 C CA . TYR A 1 102 ? -3.456 -6.578 4.619 1.00 93.44 102 TYR A CA 1
ATOM 829 C C . TYR A 1 102 ? -3.943 -5.191 5.074 1.00 93.44 102 TYR A C 1
ATOM 831 O O . TYR A 1 102 ? -4.244 -5.001 6.254 1.00 93.44 102 TYR A O 1
ATOM 839 N N . LEU A 1 103 ? -4.066 -4.229 4.156 1.00 90.88 103 LEU A N 1
ATOM 840 C CA . LEU A 1 103 ? -4.581 -2.894 4.476 1.00 90.88 103 LEU A CA 1
ATOM 841 C C . LEU A 1 103 ? -6.031 -2.938 4.967 1.00 90.88 103 LEU A C 1
ATOM 843 O O . LEU A 1 103 ? -6.366 -2.292 5.958 1.00 90.88 103 LEU A O 1
ATOM 847 N N . ASP A 1 104 ? -6.868 -3.731 4.309 1.00 89.19 104 ASP A N 1
ATOM 848 C CA . ASP A 1 104 ? -8.273 -3.911 4.666 1.00 89.19 104 ASP A CA 1
ATOM 849 C C . ASP A 1 104 ? -8.427 -4.674 5.992 1.00 89.19 104 ASP A C 1
ATOM 851 O O . ASP A 1 104 ? -9.001 -4.181 6.963 1.00 89.19 104 ASP A O 1
ATOM 855 N N . GLN A 1 105 ? -7.843 -5.867 6.092 1.00 86.62 105 GLN A N 1
ATOM 856 C CA . GLN A 1 105 ? -8.118 -6.774 7.202 1.00 86.62 105 GLN A CA 1
ATOM 857 C C . GLN A 1 105 ? -7.291 -6.493 8.455 1.00 86.62 105 GLN A C 1
ATOM 859 O O . GLN A 1 105 ? -7.802 -6.711 9.556 1.00 86.62 105 GLN A O 1
ATOM 864 N N . VAL A 1 106 ? -6.046 -6.027 8.314 1.00 85.94 106 VAL A N 1
ATOM 865 C CA . VAL A 1 106 ? -5.137 -5.788 9.451 1.00 85.94 106 VAL A CA 1
ATOM 866 C C . VAL A 1 106 ? -5.098 -4.316 9.817 1.00 85.94 106 VAL A C 1
ATOM 868 O O . VAL A 1 106 ? -5.285 -3.975 10.981 1.00 85.94 106 VAL A O 1
ATOM 871 N N . LYS A 1 107 ? -4.870 -3.432 8.839 1.00 82.25 107 LYS A N 1
ATOM 872 C CA . LYS A 1 107 ? -4.789 -1.987 9.104 1.00 82.25 107 LYS A CA 1
ATOM 873 C C . LYS A 1 107 ? -6.160 -1.318 9.205 1.00 82.25 107 LYS A C 1
ATOM 875 O O . LYS A 1 107 ? -6.213 -0.180 9.662 1.00 82.25 107 LYS A O 1
ATOM 880 N N . LYS A 1 108 ? -7.239 -2.007 8.810 1.00 78.62 108 LYS A N 1
ATOM 881 C CA . LYS A 1 108 ? -8.619 -1.492 8.830 1.00 78.62 108 LYS A CA 1
ATOM 882 C C . LYS A 1 108 ? -8.764 -0.183 8.051 1.00 78.62 108 LYS A C 1
ATOM 884 O O . LYS A 1 108 ? -9.509 0.712 8.446 1.00 78.62 108 LYS A O 1
ATOM 889 N N . TRP A 1 109 ? -8.012 -0.059 6.959 1.00 81.12 109 TRP A N 1
ATOM 890 C CA . TRP A 1 109 ? -8.100 1.100 6.082 1.00 81.12 109 TRP A CA 1
ATOM 891 C C . TRP A 1 109 ? -9.435 1.112 5.358 1.00 81.12 109 TRP A C 1
ATOM 893 O O . TRP A 1 109 ? -9.954 0.071 4.963 1.00 81.12 109 TRP A O 1
ATOM 903 N N . ASN A 1 110 ? -9.966 2.311 5.139 1.00 78.56 110 ASN A N 1
ATOM 904 C CA . ASN A 1 110 ? -11.179 2.480 4.360 1.00 78.56 110 ASN A CA 1
ATOM 905 C C . ASN A 1 110 ? -10.984 1.888 2.942 1.00 78.56 110 ASN A C 1
ATOM 907 O O . ASN A 1 110 ? -10.033 2.282 2.253 1.00 78.56 110 ASN A O 1
ATOM 911 N N . PRO A 1 111 ? -11.883 1.005 2.460 1.00 83.62 111 PRO A N 1
ATOM 912 C CA . PRO A 1 111 ? -11.815 0.446 1.110 1.00 83.62 111 PRO A CA 1
ATOM 913 C C . PRO A 1 111 ? -11.687 1.501 0.006 1.00 83.62 111 PRO A C 1
ATOM 915 O O . PRO A 1 111 ? -11.011 1.265 -0.997 1.00 83.62 111 PRO A O 1
ATOM 918 N N . ARG A 1 112 ? -12.262 2.697 0.198 1.00 81.06 112 ARG A N 1
ATOM 919 C CA . ARG A 1 112 ? -12.088 3.823 -0.728 1.00 81.06 112 ARG A CA 1
ATOM 920 C C . ARG A 1 112 ? -10.652 4.314 -0.773 1.00 81.06 112 ARG A C 1
ATOM 922 O O . ARG A 1 112 ? -10.129 4.516 -1.863 1.00 81.06 112 ARG A O 1
ATOM 929 N N . VAL A 1 113 ? -10.013 4.498 0.380 1.00 82.06 113 VAL A N 1
ATOM 930 C CA . VAL A 1 113 ? -8.611 4.937 0.462 1.00 82.06 113 VAL A CA 1
ATOM 931 C C . VAL A 1 113 ? -7.712 3.907 -0.221 1.00 82.06 113 VAL A C 1
ATOM 933 O O . VAL A 1 113 ? -6.874 4.273 -1.043 1.00 82.06 113 VAL A O 1
ATOM 936 N N . ILE A 1 114 ? -7.954 2.614 0.023 1.00 89.00 114 ILE A N 1
ATOM 937 C CA . ILE A 1 114 ? -7.246 1.517 -0.654 1.00 89.00 114 ILE A CA 1
ATOM 938 C C . ILE A 1 114 ? -7.478 1.578 -2.174 1.00 89.00 114 ILE A C 1
ATOM 940 O O . ILE A 1 114 ? -6.530 1.458 -2.952 1.00 89.00 114 ILE A O 1
ATOM 944 N N . GLY A 1 115 ? -8.721 1.799 -2.610 1.00 89.38 115 GLY A N 1
ATOM 945 C CA . GLY A 1 115 ? -9.091 1.936 -4.018 1.00 89.38 115 GLY A CA 1
ATOM 946 C C . GLY A 1 115 ? -8.434 3.138 -4.703 1.00 89.38 115 GLY A C 1
ATOM 947 O O . GLY A 1 115 ? -7.859 2.984 -5.780 1.00 89.38 115 GLY A O 1
ATOM 948 N N . ASN A 1 116 ? -8.459 4.315 -4.074 1.00 87.44 116 ASN A N 1
ATOM 949 C CA . ASN A 1 116 ? -7.831 5.538 -4.576 1.00 87.44 116 ASN A CA 1
ATOM 950 C C . ASN A 1 116 ? -6.310 5.377 -4.662 1.00 87.44 116 ASN A C 1
ATOM 952 O O . ASN A 1 116 ? -5.732 5.652 -5.710 1.00 87.44 116 ASN A O 1
ATOM 956 N N . MET A 1 117 ? -5.671 4.838 -3.618 1.00 90.69 117 MET A N 1
ATOM 957 C CA . MET A 1 117 ? -4.248 4.491 -3.651 1.00 90.69 117 MET A CA 1
ATOM 958 C C . MET A 1 117 ? -3.942 3.483 -4.759 1.00 90.69 117 MET A C 1
ATOM 960 O O . MET A 1 117 ? -2.922 3.591 -5.438 1.00 90.69 117 MET A O 1
ATOM 964 N N . GLY A 1 118 ? -4.844 2.529 -4.989 1.00 92.81 118 GLY A N 1
ATOM 965 C CA . GLY A 1 118 ? -4.796 1.633 -6.133 1.00 92.81 118 GLY A CA 1
ATOM 966 C C . GLY A 1 118 ? -4.750 2.397 -7.456 1.00 92.81 118 GLY A C 1
ATOM 967 O O . GLY A 1 118 ? -3.818 2.203 -8.225 1.00 92.81 118 GLY A O 1
ATOM 968 N N . ARG A 1 119 ? -5.690 3.306 -7.715 1.00 91.69 119 ARG A N 1
ATOM 969 C CA . ARG A 1 119 ? -5.713 4.066 -8.977 1.00 91.69 119 ARG A CA 1
ATOM 970 C C . ARG A 1 119 ? -4.479 4.957 -9.149 1.00 91.69 119 ARG A C 1
ATOM 972 O O . ARG A 1 119 ? -3.870 4.932 -10.211 1.00 91.69 119 ARG A O 1
ATOM 979 N N . VAL A 1 120 ? -4.065 5.666 -8.097 1.00 91.00 120 VAL A N 1
ATOM 980 C CA . VAL A 1 120 ? -2.869 6.530 -8.124 1.00 91.00 120 VAL A CA 1
ATOM 981 C C . VAL A 1 120 ? -1.601 5.719 -8.400 1.00 91.00 120 VAL A C 1
ATOM 983 O O . VAL A 1 120 ? -0.784 6.100 -9.233 1.00 91.00 120 VAL A O 1
ATOM 986 N N . SER A 1 121 ? -1.429 4.574 -7.738 1.00 93.62 121 SER A N 1
ATOM 987 C CA . SER A 1 121 ? -0.261 3.718 -7.976 1.00 93.62 121 SER A CA 1
ATOM 988 C C . SER A 1 121 ? -0.299 3.015 -9.337 1.00 93.62 121 SER A C 1
ATOM 990 O O . SER A 1 121 ? 0.765 2.799 -9.906 1.00 93.62 121 SER A O 1
ATOM 992 N N . ASP A 1 122 ? -1.482 2.692 -9.882 1.00 94.06 122 ASP A N 1
ATOM 993 C CA . ASP A 1 122 ? -1.612 2.209 -11.268 1.00 94.06 122 ASP A CA 1
ATOM 994 C C . ASP A 1 122 ? -1.123 3.272 -12.254 1.00 94.06 122 ASP A C 1
ATOM 996 O O . ASP A 1 122 ? -0.314 2.966 -13.125 1.00 94.06 122 ASP A O 1
ATOM 1000 N N . GLU A 1 123 ? -1.567 4.521 -12.086 1.00 92.69 123 GLU A N 1
ATOM 1001 C CA . GLU A 1 123 ? -1.135 5.633 -12.933 1.00 92.69 123 GLU A CA 1
ATOM 1002 C C . GLU A 1 123 ? 0.383 5.823 -12.846 1.00 92.69 123 GLU A C 1
ATOM 1004 O O . GLU A 1 123 ? 1.057 5.844 -13.871 1.00 92.69 123 GLU A O 1
ATOM 1009 N N . ILE A 1 124 ? 0.961 5.860 -11.640 1.00 93.38 124 ILE A N 1
ATOM 1010 C CA . ILE A 1 124 ? 2.414 6.019 -11.479 1.00 93.38 124 ILE A CA 1
ATOM 1011 C C . ILE A 1 124 ? 3.186 4.873 -12.145 1.00 93.38 124 ILE A C 1
ATOM 1013 O O . ILE A 1 124 ? 4.161 5.140 -12.847 1.00 93.38 124 ILE A O 1
ATOM 1017 N N . VAL A 1 125 ? 2.766 3.617 -11.950 1.00 95.00 125 VAL A N 1
ATOM 1018 C CA . VAL A 1 125 ? 3.432 2.452 -12.556 1.00 95.00 125 VAL A CA 1
ATOM 1019 C C . VAL A 1 125 ? 3.340 2.503 -14.075 1.00 95.00 125 VAL A C 1
ATOM 1021 O O . VAL A 1 125 ? 4.354 2.292 -14.737 1.00 95.00 125 VAL A O 1
ATOM 1024 N N . ASP A 1 126 ? 2.183 2.871 -14.629 1.00 94.31 126 ASP A N 1
ATOM 1025 C CA . ASP A 1 126 ? 2.014 3.058 -16.070 1.00 94.31 126 ASP A CA 1
ATOM 1026 C C . ASP A 1 126 ? 3.036 4.070 -16.631 1.00 94.31 126 ASP A C 1
ATOM 1028 O O . ASP A 1 126 ? 3.561 3.879 -17.722 1.00 94.31 126 ASP A O 1
ATOM 1032 N N . TYR A 1 127 ? 3.462 5.071 -15.855 1.00 93.38 127 TYR A N 1
ATOM 1033 C CA . TYR A 1 127 ? 4.501 6.023 -16.270 1.00 93.38 127 TYR A CA 1
ATOM 1034 C C . TYR A 1 127 ? 5.962 5.561 -16.096 1.00 93.38 127 TYR A C 1
ATOM 1036 O O . TYR A 1 127 ? 6.850 6.224 -16.642 1.00 93.38 127 TYR A O 1
ATOM 1044 N N . LEU A 1 128 ? 6.260 4.465 -15.382 1.00 91.44 128 LEU A N 1
ATOM 1045 C CA . LEU A 1 128 ? 7.644 4.009 -15.139 1.00 91.44 128 LEU A CA 1
ATOM 1046 C C . LEU A 1 128 ? 8.313 3.391 -16.381 1.00 91.44 128 LEU A C 1
ATOM 1048 O O . LEU A 1 128 ? 9.525 3.527 -16.548 1.00 91.44 128 LEU A O 1
ATOM 1052 N N . GLY A 1 129 ? 7.522 2.797 -17.278 1.00 91.56 129 GLY A N 1
ATOM 1053 C CA . GLY A 1 129 ? 7.974 2.049 -18.456 1.00 91.56 129 GLY A CA 1
ATOM 1054 C C . GLY A 1 129 ? 7.542 0.584 -18.391 1.00 91.56 129 GLY A C 1
ATOM 1055 O O . GLY A 1 129 ? 7.338 0.044 -17.307 1.00 91.56 129 GLY A O 1
ATOM 1056 N N . ASP A 1 130 ? 7.371 -0.061 -19.540 1.00 93.69 130 ASP A N 1
ATOM 1057 C CA . ASP A 1 130 ? 6.979 -1.470 -19.581 1.00 93.69 130 ASP A CA 1
ATOM 1058 C C . ASP A 1 130 ? 8.224 -2.368 -19.442 1.00 93.69 130 ASP A C 1
ATOM 1060 O O . ASP A 1 130 ? 9.033 -2.408 -20.371 1.00 93.69 130 ASP A O 1
ATOM 1064 N N . PRO A 1 131 ? 8.406 -3.109 -18.330 1.00 93.88 131 PRO A N 1
ATOM 1065 C CA . PRO A 1 131 ? 9.568 -3.978 -18.138 1.00 93.88 131 PRO A CA 1
ATOM 1066 C C . PRO A 1 131 ? 9.586 -5.200 -19.074 1.00 93.88 131 PRO A C 1
ATOM 1068 O O . PRO A 1 131 ? 10.605 -5.886 -19.134 1.00 93.88 131 PRO A O 1
ATOM 1071 N N . ALA A 1 132 ? 8.483 -5.501 -19.771 1.00 91.81 132 ALA A N 1
ATOM 1072 C CA . ALA A 1 132 ? 8.423 -6.559 -20.782 1.00 91.81 132 ALA A CA 1
ATOM 1073 C C . ALA A 1 132 ? 8.693 -6.052 -22.208 1.00 91.81 132 ALA A C 1
ATOM 1075 O O . ALA A 1 132 ? 8.754 -6.859 -23.131 1.00 91.81 132 ALA A O 1
ATOM 1076 N N . SER A 1 133 ? 8.829 -4.737 -22.397 1.00 91.25 133 SER A N 1
ATOM 1077 C CA . SER A 1 133 ? 9.157 -4.155 -23.696 1.00 91.25 133 SER A CA 1
ATOM 1078 C C . SER A 1 133 ? 10.651 -4.270 -23.989 1.00 91.25 133 SER A C 1
ATOM 1080 O O . SER A 1 133 ? 11.485 -4.035 -23.115 1.00 91.25 133 SER A O 1
ATOM 1082 N N . ASP A 1 134 ? 10.990 -4.546 -25.249 1.00 90.94 134 ASP A N 1
ATOM 1083 C CA . ASP A 1 134 ? 12.374 -4.522 -25.739 1.00 90.94 134 ASP A CA 1
ATOM 1084 C C . ASP A 1 134 ? 12.934 -3.092 -25.850 1.00 90.94 134 ASP A C 1
ATOM 1086 O O . ASP A 1 134 ? 14.144 -2.888 -25.977 1.00 90.94 134 ASP A O 1
ATOM 1090 N N . ALA A 1 135 ? 12.064 -2.077 -25.821 1.00 90.12 135 ALA A N 1
ATOM 1091 C CA . ALA A 1 135 ? 12.478 -0.687 -25.918 1.00 90.12 135 ALA A CA 1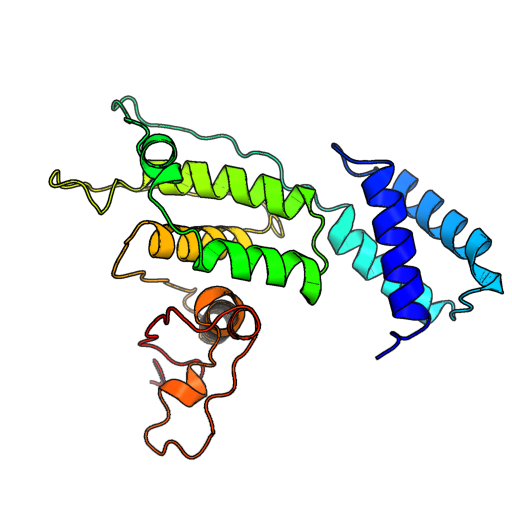
ATOM 1092 C C . ALA A 1 135 ? 13.071 -0.201 -24.581 1.00 90.12 135 ALA A C 1
ATOM 1094 O O . ALA A 1 135 ? 12.387 -0.243 -23.553 1.00 90.12 135 ALA A O 1
ATOM 1095 N N . PRO A 1 136 ? 14.304 0.341 -24.569 1.00 90.06 136 PRO A N 1
ATOM 1096 C CA . PRO A 1 136 ? 14.882 0.885 -23.352 1.00 90.06 136 PRO A CA 1
ATOM 1097 C C . PRO A 1 136 ? 14.090 2.109 -22.891 1.00 90.06 136 PRO A C 1
ATOM 1099 O O . PRO A 1 136 ? 13.687 2.960 -23.689 1.00 90.06 136 PRO A O 1
ATOM 1102 N N . PHE A 1 137 ? 13.919 2.237 -21.580 1.00 90.94 137 PHE A N 1
ATOM 1103 C CA . PHE A 1 137 ? 13.248 3.378 -20.977 1.00 90.94 137 PHE A CA 1
ATOM 1104 C C . PHE A 1 137 ? 14.062 3.955 -19.824 1.00 90.94 137 PHE A C 1
ATOM 1106 O O . PHE A 1 137 ? 14.761 3.259 -19.092 1.00 90.94 137 PHE A O 1
ATOM 1113 N N . GLN A 1 138 ? 13.940 5.268 -19.650 1.00 91.56 138 GLN A N 1
ATOM 1114 C CA . GLN A 1 138 ? 14.424 5.971 -18.474 1.00 91.56 138 GLN A CA 1
ATOM 1115 C C . GLN A 1 138 ? 13.379 7.011 -18.090 1.00 91.56 138 GLN A C 1
ATOM 1117 O O . GLN A 1 138 ? 13.136 7.976 -18.820 1.00 91.56 138 GLN A O 1
ATOM 1122 N N . ARG A 1 139 ? 12.742 6.802 -16.940 1.00 90.50 139 ARG A N 1
ATOM 1123 C CA . ARG A 1 139 ? 11.687 7.669 -16.418 1.00 90.50 139 ARG A CA 1
ATOM 1124 C C . ARG A 1 139 ? 12.101 8.212 -15.061 1.00 90.50 139 ARG A C 1
ATOM 1126 O O . ARG A 1 139 ? 12.751 7.533 -14.271 1.00 90.50 139 ARG A O 1
ATOM 1133 N N . ARG A 1 140 ? 11.763 9.474 -14.823 1.00 91.19 140 ARG A N 1
ATOM 1134 C CA . ARG A 1 140 ? 11.950 10.158 -13.544 1.00 91.19 140 ARG A CA 1
ATOM 1135 C C . ARG A 1 140 ? 10.639 10.849 -13.219 1.00 91.19 140 ARG A C 1
ATOM 1137 O O . ARG A 1 140 ? 10.058 11.484 -14.095 1.00 91.19 140 ARG A O 1
ATOM 1144 N N . GLY A 1 141 ? 10.195 10.710 -11.982 1.00 90.12 141 GLY A N 1
ATOM 1145 C CA . GLY A 1 141 ? 8.980 11.331 -11.477 1.00 90.12 141 GLY A CA 1
ATOM 1146 C C . GLY A 1 141 ? 9.215 11.872 -10.075 1.00 90.12 141 GLY A C 1
ATOM 1147 O O . GLY A 1 141 ? 10.138 11.442 -9.384 1.00 90.12 141 GLY A O 1
ATOM 1148 N N . LEU A 1 142 ? 8.378 12.823 -9.675 1.00 90.81 142 LEU A N 1
ATOM 1149 C CA . LEU A 1 142 ? 8.360 13.388 -8.334 1.00 90.81 142 LEU A CA 1
ATOM 1150 C C . LEU A 1 142 ? 6.939 13.263 -7.792 1.00 90.81 142 LEU A C 1
ATOM 1152 O O . LEU A 1 142 ? 6.000 13.760 -8.407 1.00 90.81 142 LEU A O 1
ATOM 1156 N N . VAL A 1 143 ? 6.795 12.606 -6.644 1.00 87.81 143 VAL A N 1
ATOM 1157 C CA . VAL A 1 143 ? 5.520 12.512 -5.928 1.00 87.81 143 VAL A CA 1
ATOM 1158 C C . VAL A 1 143 ? 5.571 13.482 -4.755 1.00 87.81 143 VAL A C 1
ATOM 1160 O O . VAL A 1 143 ? 6.423 13.354 -3.876 1.00 87.81 143 VAL A O 1
ATOM 1163 N N . LEU A 1 144 ? 4.660 14.451 -4.752 1.00 85.75 144 LEU A N 1
ATOM 1164 C CA . LEU A 1 144 ? 4.483 15.424 -3.678 1.00 85.75 144 LEU A CA 1
ATOM 1165 C C . LEU A 1 144 ? 3.175 15.126 -2.945 1.00 85.75 144 LEU A C 1
ATOM 1167 O O . LEU A 1 144 ? 2.186 14.747 -3.563 1.00 85.75 144 LEU A O 1
ATOM 1171 N N . GLY A 1 145 ? 3.175 15.297 -1.628 1.00 78.81 145 GLY A N 1
ATOM 1172 C CA . GLY A 1 145 ? 1.978 15.134 -0.812 1.00 78.81 145 GLY A CA 1
ATOM 1173 C C . GLY A 1 145 ? 2.211 15.614 0.611 1.00 78.81 145 GLY A C 1
ATOM 1174 O O . GLY A 1 145 ? 3.326 15.498 1.140 1.00 78.81 145 GLY A O 1
ATOM 1175 N N . ASP A 1 146 ? 1.152 16.111 1.242 1.00 73.44 146 ASP A N 1
ATOM 1176 C CA . ASP A 1 146 ? 1.195 16.677 2.590 1.00 73.44 146 ASP A CA 1
ATOM 1177 C C . ASP A 1 146 ? 1.589 15.648 3.654 1.00 73.44 146 ASP A C 1
ATOM 1179 O O . ASP A 1 146 ? 1.671 14.433 3.413 1.00 73.44 146 ASP A O 1
ATOM 1183 N N . VAL A 1 147 ? 1.916 16.123 4.854 1.00 65.44 147 VAL A N 1
ATOM 1184 C CA . VAL A 1 147 ? 2.165 15.249 6.008 1.00 65.44 147 VAL A CA 1
ATOM 1185 C C . VAL A 1 147 ? 0.933 14.355 6.213 1.00 65.44 147 VAL A C 1
ATOM 1187 O O . VAL A 1 147 ? -0.189 14.823 6.108 1.00 65.44 147 VAL A O 1
ATOM 1190 N N . GLN A 1 148 ? 1.148 13.049 6.420 1.00 63.44 148 GLN A N 1
ATOM 1191 C CA . GLN A 1 148 ? 0.091 12.026 6.560 1.00 63.44 148 GLN A CA 1
ATOM 1192 C C . GLN A 1 148 ? -0.768 11.711 5.316 1.00 63.44 148 GLN A C 1
ATOM 1194 O O . GLN A 1 148 ? -1.640 10.857 5.403 1.00 63.44 148 GLN A O 1
ATOM 1199 N N . SER A 1 149 ? -0.446 12.231 4.127 1.00 66.38 149 SER A N 1
ATOM 1200 C CA . SER A 1 149 ? -1.128 11.882 2.854 1.00 66.38 149 SER A CA 1
ATOM 1201 C C . SER A 1 149 ? -0.932 10.433 2.356 1.00 66.38 149 SER A C 1
ATOM 1203 O O . SER A 1 149 ? -1.195 10.121 1.199 1.00 66.38 149 SER A O 1
ATOM 1205 N N . GLY A 1 150 ? -0.405 9.529 3.188 1.00 74.12 150 GLY A N 1
ATOM 1206 C CA . GLY A 1 150 ? -0.185 8.135 2.791 1.00 74.12 150 GLY A CA 1
ATOM 1207 C C . GLY A 1 150 ? 1.032 7.897 1.886 1.00 74.12 150 GLY A C 1
ATOM 1208 O O . GLY A 1 150 ? 1.134 6.827 1.294 1.00 74.12 150 GLY A O 1
ATOM 1209 N N . LYS A 1 151 ? 1.998 8.832 1.808 1.00 84.75 151 LYS A N 1
ATOM 1210 C CA . LYS A 1 151 ? 3.231 8.700 0.989 1.00 84.75 151 LYS A CA 1
ATOM 1211 C C . LYS A 1 151 ? 3.908 7.330 1.104 1.00 84.75 151 LYS A C 1
ATOM 1213 O O . LYS A 1 151 ? 4.293 6.742 0.096 1.00 84.75 151 LYS A O 1
ATOM 1218 N N . THR A 1 152 ? 4.042 6.819 2.330 1.00 83.44 152 THR A N 1
ATOM 1219 C CA . THR A 1 152 ? 4.681 5.520 2.573 1.00 83.44 152 THR A CA 1
ATOM 1220 C C . THR A 1 152 ? 3.866 4.354 2.018 1.00 83.44 152 THR A C 1
ATOM 1222 O O . THR A 1 152 ? 4.410 3.476 1.347 1.00 83.44 152 THR A O 1
ATOM 1225 N N . ALA A 1 153 ? 2.553 4.371 2.241 1.00 87.88 153 ALA A N 1
ATOM 1226 C CA . ALA A 1 153 ? 1.666 3.346 1.713 1.00 87.88 153 ALA A CA 1
ATOM 1227 C C . ALA A 1 153 ? 1.632 3.372 0.178 1.00 87.88 153 ALA A C 1
ATOM 1229 O O . ALA A 1 153 ? 1.599 2.312 -0.447 1.00 87.88 153 ALA A O 1
ATOM 1230 N N . ASN A 1 154 ? 1.725 4.564 -0.425 1.00 88.75 154 ASN A N 1
ATOM 1231 C CA . ASN A 1 154 ? 1.738 4.734 -1.872 1.00 88.75 154 ASN A CA 1
ATOM 1232 C C . ASN A 1 154 ? 3.017 4.176 -2.518 1.00 88.75 154 ASN A C 1
ATOM 1234 O O . ASN A 1 154 ? 2.920 3.410 -3.473 1.00 88.75 154 ASN A O 1
ATOM 1238 N N . TYR A 1 155 ? 4.218 4.467 -1.991 1.00 91.31 155 TYR A N 1
ATOM 1239 C CA . TYR A 1 155 ? 5.430 3.848 -2.558 1.00 91.31 155 TYR A CA 1
ATOM 1240 C C . TYR A 1 155 ? 5.444 2.326 -2.352 1.00 91.31 155 TYR A C 1
ATOM 1242 O O . TYR A 1 155 ? 5.924 1.598 -3.217 1.00 91.31 155 TYR A O 1
ATOM 1250 N N . THR A 1 156 ? 4.865 1.828 -1.256 1.00 95.06 156 THR A N 1
ATOM 1251 C CA . THR A 1 156 ? 4.714 0.384 -1.013 1.00 95.06 156 THR A CA 1
ATOM 1252 C C . THR A 1 156 ? 3.741 -0.249 -2.015 1.00 95.06 156 THR A C 1
ATOM 1254 O O . THR A 1 156 ? 4.011 -1.332 -2.540 1.00 95.06 156 THR A O 1
ATOM 1257 N N . ALA A 1 157 ? 2.648 0.442 -2.361 1.00 95.62 157 ALA A N 1
ATOM 1258 C CA . ALA A 1 157 ? 1.736 0.034 -3.431 1.00 95.62 157 ALA A CA 1
ATOM 1259 C C . ALA A 1 157 ? 2.456 -0.045 -4.785 1.00 95.62 157 ALA A C 1
ATOM 1261 O O . ALA A 1 157 ? 2.300 -1.031 -5.506 1.00 95.62 157 ALA A O 1
ATOM 1262 N N . ILE A 1 158 ? 3.291 0.953 -5.097 1.00 95.94 158 ILE A N 1
ATOM 1263 C CA . ILE A 1 158 ? 4.121 0.967 -6.308 1.00 95.94 158 ILE A CA 1
ATOM 1264 C C . ILE A 1 158 ? 5.090 -0.220 -6.310 1.00 95.94 158 ILE A C 1
ATOM 1266 O O . ILE A 1 158 ? 5.188 -0.892 -7.329 1.00 95.94 158 ILE A O 1
ATOM 1270 N N . CYS A 1 159 ? 5.752 -0.535 -5.190 1.00 96.81 159 CYS A N 1
ATOM 1271 C CA . CYS A 1 159 ? 6.663 -1.686 -5.105 1.00 96.81 159 CYS A CA 1
ATOM 1272 C C . CYS A 1 159 ? 5.943 -3.011 -5.399 1.00 96.81 159 CYS A C 1
ATOM 1274 O O . CYS A 1 159 ? 6.407 -3.793 -6.226 1.00 96.81 159 CYS A O 1
ATOM 1276 N N . ASN A 1 160 ? 4.780 -3.231 -4.771 1.00 97.50 160 ASN A N 1
ATOM 1277 C CA . ASN A 1 160 ? 3.961 -4.422 -5.004 1.00 97.50 160 ASN A CA 1
ATOM 1278 C C . ASN A 1 160 ? 3.564 -4.550 -6.486 1.00 97.50 160 ASN A C 1
ATOM 1280 O O . ASN A 1 160 ? 3.773 -5.594 -7.096 1.00 97.50 160 ASN A O 1
ATOM 1284 N N . LYS A 1 161 ? 3.067 -3.469 -7.094 1.00 97.06 161 LYS A N 1
ATOM 1285 C CA . LYS A 1 161 ? 2.628 -3.473 -8.497 1.00 97.06 161 LYS A CA 1
ATOM 1286 C C . LYS A 1 161 ? 3.771 -3.559 -9.501 1.00 97.06 161 LYS A C 1
ATOM 1288 O O . LYS A 1 161 ? 3.623 -4.203 -10.533 1.00 97.06 161 LYS A O 1
ATOM 1293 N N . ALA A 1 162 ? 4.907 -2.932 -9.212 1.00 96.31 162 ALA A N 1
ATOM 1294 C CA . ALA A 1 162 ? 6.103 -3.048 -10.036 1.00 96.31 162 ALA A CA 1
ATOM 1295 C C . ALA A 1 162 ? 6.601 -4.501 -10.051 1.00 96.31 162 ALA A C 1
ATOM 1297 O O . ALA A 1 162 ? 6.909 -5.034 -11.117 1.00 96.31 162 ALA A O 1
ATOM 1298 N N . ALA A 1 163 ? 6.608 -5.173 -8.897 1.00 96.25 163 ALA A N 1
ATOM 1299 C CA . ALA A 1 163 ? 6.942 -6.591 -8.825 1.00 96.25 163 ALA A CA 1
ATOM 1300 C C . ALA A 1 163 ? 5.957 -7.454 -9.637 1.00 96.25 163 ALA A C 1
ATOM 1302 O O . ALA A 1 163 ? 6.398 -8.292 -10.422 1.00 96.25 163 ALA A O 1
ATOM 1303 N N . ASP A 1 164 ? 4.647 -7.197 -9.530 1.00 96.00 164 ASP A N 1
ATOM 1304 C CA . ASP A 1 164 ? 3.622 -7.878 -10.342 1.00 96.00 164 ASP A CA 1
ATOM 1305 C C . ASP A 1 164 ? 3.806 -7.627 -11.853 1.00 96.00 164 ASP A C 1
ATOM 1307 O O . ASP A 1 164 ? 3.578 -8.519 -12.669 1.00 96.00 164 ASP A O 1
ATOM 1311 N N . ALA A 1 165 ? 4.261 -6.431 -12.243 1.00 95.44 165 ALA A N 1
ATOM 1312 C CA . ALA A 1 165 ? 4.534 -6.068 -13.636 1.00 95.44 165 ALA A CA 1
ATOM 1313 C C . ALA A 1 165 ? 5.808 -6.703 -14.218 1.00 95.44 165 ALA A C 1
ATOM 1315 O O . ALA A 1 165 ? 5.980 -6.704 -15.441 1.00 95.44 165 ALA A O 1
ATOM 1316 N N . GLY A 1 166 ? 6.684 -7.256 -13.371 1.00 94.81 166 GLY A N 1
ATOM 1317 C CA . GLY A 1 166 ? 7.928 -7.914 -13.776 1.00 94.81 166 GLY A CA 1
ATOM 1318 C C . GLY A 1 166 ? 9.198 -7.084 -13.573 1.00 94.81 166 GLY A C 1
ATOM 1319 O O . GLY A 1 166 ? 10.251 -7.448 -14.104 1.00 94.81 166 GLY A O 1
ATOM 1320 N N . TYR A 1 167 ? 9.146 -5.991 -12.801 1.00 95.75 167 TYR A N 1
ATOM 1321 C CA . TYR A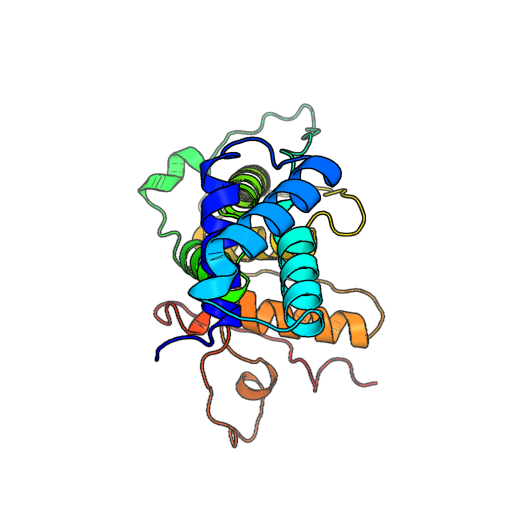 1 167 ? 10.362 -5.299 -12.368 1.00 95.75 167 TYR A CA 1
ATOM 1322 C C . TYR A 1 167 ? 11.189 -6.218 -11.465 1.00 95.75 167 TYR A C 1
ATOM 1324 O O . TYR A 1 167 ? 10.735 -6.652 -10.409 1.00 95.75 167 TYR A O 1
ATOM 1332 N N . ARG A 1 168 ? 12.425 -6.510 -11.882 1.00 93.38 168 ARG A N 1
ATOM 1333 C CA . ARG A 1 168 ? 13.287 -7.503 -11.216 1.00 93.38 168 ARG A CA 1
ATOM 1334 C C . ARG A 1 168 ? 14.048 -6.954 -10.014 1.00 93.38 168 ARG A C 1
ATOM 1336 O O . ARG A 1 168 ? 14.421 -7.716 -9.130 1.00 93.38 168 ARG A O 1
ATOM 1343 N N . VAL A 1 169 ? 14.317 -5.650 -10.007 1.00 94.56 169 VAL A N 1
ATOM 1344 C CA . VAL A 1 169 ? 15.088 -4.976 -8.959 1.00 94.56 169 VAL A CA 1
ATOM 1345 C C . VAL A 1 169 ? 14.364 -3.696 -8.573 1.00 94.56 169 VAL A C 1
ATOM 1347 O O . VAL A 1 169 ? 14.051 -2.871 -9.430 1.00 94.56 169 VAL A O 1
ATOM 1350 N N . ILE A 1 170 ? 14.114 -3.536 -7.276 1.00 95.00 170 ILE A N 1
ATOM 1351 C CA . ILE A 1 170 ? 13.512 -2.344 -6.683 1.00 95.00 170 ILE A CA 1
ATOM 1352 C C . ILE A 1 170 ? 14.476 -1.859 -5.605 1.00 95.00 170 ILE A C 1
ATOM 1354 O O . ILE A 1 170 ? 14.799 -2.601 -4.681 1.00 95.00 170 ILE A O 1
ATOM 1358 N N . ILE A 1 171 ? 14.949 -0.623 -5.739 1.00 93.69 171 ILE A N 1
ATOM 1359 C CA . ILE A 1 171 ? 15.880 -0.009 -4.791 1.00 93.69 171 ILE A CA 1
ATOM 1360 C C . ILE A 1 171 ? 15.130 1.095 -4.059 1.00 93.69 171 ILE A C 1
ATOM 1362 O O . ILE A 1 171 ? 14.679 2.057 -4.682 1.00 93.69 171 ILE A O 1
ATOM 1366 N N . VAL A 1 172 ? 15.005 0.960 -2.740 1.00 91.81 172 VAL A N 1
ATOM 1367 C CA . VAL A 1 172 ? 14.395 1.978 -1.882 1.00 91.81 172 VAL A CA 1
ATOM 1368 C C . VAL A 1 172 ? 15.491 2.669 -1.089 1.00 91.81 172 VAL A C 1
ATOM 1370 O O . VAL A 1 172 ? 16.212 2.036 -0.323 1.00 91.81 172 VAL A O 1
ATOM 1373 N N . LEU A 1 173 ? 15.610 3.980 -1.275 1.00 88.75 173 LEU A N 1
ATOM 1374 C CA . LEU A 1 173 ? 16.539 4.819 -0.528 1.00 88.75 173 LEU A CA 1
ATOM 1375 C C . LEU A 1 173 ? 15.756 5.539 0.572 1.00 88.75 173 LEU A C 1
ATOM 1377 O O . LEU A 1 173 ? 14.879 6.354 0.284 1.00 88.75 173 LEU A O 1
ATOM 1381 N N . ALA A 1 174 ? 16.045 5.204 1.828 1.00 83.19 174 ALA A N 1
ATOM 1382 C CA . ALA A 1 174 ? 15.468 5.877 2.986 1.00 83.19 174 ALA A CA 1
ATOM 1383 C C . ALA A 1 174 ? 16.289 7.122 3.376 1.00 83.19 174 ALA A C 1
ATOM 1385 O O . ALA A 1 174 ? 17.345 7.398 2.804 1.00 83.19 174 ALA A O 1
ATOM 1386 N N . GLY A 1 175 ? 15.783 7.902 4.337 1.00 76.81 175 GLY A N 1
ATOM 1387 C CA . GLY A 1 175 ? 16.481 9.084 4.848 1.00 76.81 175 GLY A CA 1
ATOM 1388 C C . GLY A 1 175 ? 17.847 8.754 5.465 1.00 76.81 175 GLY A C 1
ATOM 1389 O O . GLY A 1 175 ? 18.133 7.608 5.790 1.00 76.81 175 GLY A O 1
ATOM 1390 N N . MET A 1 176 ? 18.679 9.780 5.665 1.00 79.31 176 MET A N 1
ATOM 1391 C CA . MET A 1 176 ? 20.054 9.610 6.168 1.00 79.31 176 MET A CA 1
ATOM 1392 C C . MET A 1 176 ? 20.137 9.105 7.616 1.00 79.31 176 MET A C 1
ATOM 1394 O O . MET A 1 176 ? 21.193 8.646 8.039 1.00 79.31 176 MET A O 1
ATOM 1398 N N . MET A 1 177 ? 19.061 9.243 8.394 1.00 83.75 177 MET A N 1
ATOM 1399 C CA . MET A 1 177 ? 19.043 8.805 9.787 1.00 83.75 177 MET A CA 1
ATOM 1400 C C . MET A 1 177 ? 18.689 7.322 9.868 1.00 83.75 177 MET A C 1
ATOM 1402 O O . MET A 1 177 ? 17.673 6.887 9.322 1.00 83.75 177 MET A O 1
ATOM 1406 N N . GLU A 1 178 ? 19.501 6.568 10.603 1.00 83.06 178 GLU A N 1
ATOM 1407 C CA . GLU A 1 178 ? 19.380 5.114 10.712 1.00 83.06 178 GLU A CA 1
ATOM 1408 C C . GLU A 1 178 ? 18.007 4.668 11.237 1.00 83.06 178 GLU A C 1
ATOM 1410 O O . GLU A 1 178 ? 17.398 3.746 10.704 1.00 83.06 178 GLU A O 1
ATOM 1415 N N . ASN A 1 179 ? 17.429 5.402 12.187 1.00 84.25 179 ASN A N 1
ATOM 1416 C CA . ASN A 1 179 ? 16.078 5.134 12.685 1.00 84.25 179 ASN A CA 1
ATOM 1417 C C . ASN A 1 179 ? 14.993 5.206 11.587 1.00 84.25 179 ASN A C 1
ATOM 1419 O O . ASN A 1 179 ? 14.059 4.406 11.588 1.00 84.25 179 ASN A O 1
ATOM 1423 N N . LEU A 1 180 ? 15.099 6.141 10.635 1.00 82.69 180 LEU A N 1
ATOM 1424 C CA . LEU A 1 180 ? 14.168 6.250 9.506 1.00 82.69 180 LEU A CA 1
ATOM 1425 C C . LEU A 1 180 ? 14.383 5.124 8.491 1.00 82.69 180 LEU A C 1
ATOM 1427 O O . LEU A 1 180 ? 13.413 4.647 7.890 1.00 82.69 180 LEU A O 1
ATOM 1431 N N . ARG A 1 181 ? 15.636 4.696 8.303 1.00 88.19 181 ARG A N 1
ATOM 1432 C CA . ARG A 1 181 ? 15.977 3.540 7.469 1.00 88.19 181 ARG A CA 1
ATOM 1433 C C . ARG A 1 181 ? 15.375 2.263 8.048 1.00 88.19 181 ARG A C 1
ATOM 1435 O O . ARG A 1 181 ? 14.655 1.577 7.326 1.00 88.19 181 ARG A O 1
ATOM 1442 N N . GLN A 1 182 ? 15.579 2.007 9.340 1.00 87.50 182 GLN A N 1
ATOM 1443 C CA . GLN A 1 182 ? 15.024 0.850 10.049 1.00 87.50 182 GLN A CA 1
ATOM 1444 C C . GLN A 1 182 ? 13.499 0.805 9.951 1.00 87.50 182 GLN A C 1
ATOM 1446 O O . GLN A 1 182 ? 12.949 -0.194 9.500 1.00 87.50 182 GLN A O 1
ATOM 1451 N N . GLN A 1 183 ? 12.814 1.918 10.230 1.00 86.56 183 GLN A N 1
ATOM 1452 C CA . GLN A 1 183 ? 11.353 1.995 10.092 1.00 86.56 183 GLN A CA 1
ATOM 1453 C C . GLN A 1 183 ? 10.872 1.717 8.662 1.00 86.56 183 GLN A C 1
ATOM 1455 O O . GLN A 1 183 ? 9.822 1.108 8.459 1.00 86.56 183 GLN A O 1
ATOM 1460 N N . THR A 1 184 ? 11.611 2.187 7.655 1.00 88.38 184 THR A N 1
ATOM 1461 C CA . THR A 1 184 ? 11.280 1.925 6.247 1.00 88.38 184 THR A CA 1
ATOM 1462 C C . THR A 1 184 ? 11.482 0.447 5.910 1.00 88.38 184 THR A C 1
ATOM 1464 O O . THR A 1 184 ? 10.618 -0.149 5.266 1.00 88.38 184 THR A O 1
ATOM 1467 N N . GLN A 1 185 ? 12.567 -0.161 6.394 1.00 89.75 185 GLN A N 1
ATOM 1468 C CA . GLN A 1 185 ? 12.856 -1.581 6.209 1.00 89.75 185 GLN A CA 1
ATOM 1469 C C . GLN A 1 185 ? 11.804 -2.467 6.885 1.00 89.75 185 GLN A C 1
ATOM 1471 O O . GLN A 1 185 ? 11.239 -3.327 6.224 1.00 89.75 185 GLN A O 1
ATOM 1476 N N . GLU A 1 186 ? 11.466 -2.222 8.153 1.00 90.44 186 GLU A N 1
ATOM 1477 C CA . GLU A 1 186 ? 10.435 -2.976 8.883 1.00 90.44 186 GLU A CA 1
ATOM 1478 C C . GLU A 1 186 ? 9.073 -2.918 8.182 1.00 90.44 186 GLU A C 1
ATOM 1480 O O . GLU A 1 186 ? 8.350 -3.916 8.098 1.00 90.44 186 GLU A O 1
ATOM 1485 N N . ARG A 1 187 ? 8.722 -1.746 7.639 1.00 90.50 187 ARG A N 1
ATOM 1486 C CA . ARG A 1 187 ? 7.495 -1.578 6.856 1.00 90.50 187 ARG A CA 1
ATOM 1487 C C . ARG A 1 187 ? 7.540 -2.386 5.572 1.00 90.50 187 ARG A C 1
ATOM 1489 O O . ARG A 1 187 ? 6.597 -3.118 5.306 1.00 90.50 187 ARG A O 1
ATOM 1496 N N . LEU A 1 188 ? 8.614 -2.294 4.791 1.00 93.12 188 LEU A N 1
ATOM 1497 C CA . LEU A 1 188 ? 8.750 -3.078 3.562 1.00 93.12 188 LEU A CA 1
ATOM 1498 C C . LEU A 1 188 ? 8.792 -4.581 3.843 1.00 93.12 188 LEU A C 1
ATOM 1500 O O . LEU A 1 188 ? 8.196 -5.348 3.095 1.00 93.12 188 LEU A O 1
ATOM 1504 N N . ASP A 1 189 ? 9.409 -5.008 4.937 1.00 92.25 189 ASP A N 1
ATOM 1505 C CA . ASP A 1 189 ? 9.420 -6.400 5.375 1.00 92.25 189 ASP A CA 1
ATOM 1506 C C . ASP A 1 189 ? 8.000 -6.913 5.630 1.00 92.25 189 ASP A C 1
ATOM 1508 O O . ASP A 1 189 ? 7.623 -7.975 5.136 1.00 92.25 189 ASP A O 1
ATOM 1512 N N . ALA A 1 190 ? 7.178 -6.138 6.342 1.00 92.75 190 ALA A N 1
ATOM 1513 C CA . ALA A 1 190 ? 5.806 -6.514 6.663 1.00 92.75 190 ALA A CA 1
ATOM 1514 C C . ALA A 1 190 ? 4.813 -6.294 5.511 1.00 92.75 190 ALA A C 1
ATOM 1516 O O . ALA A 1 190 ? 3.847 -7.039 5.403 1.00 92.75 190 ALA A O 1
ATOM 1517 N N . GLU A 1 191 ? 5.000 -5.280 4.670 1.00 94.88 191 GLU A N 1
ATOM 1518 C CA . GLU A 1 191 ? 3.996 -4.805 3.702 1.00 94.88 191 GLU A CA 1
ATOM 1519 C C . GLU A 1 191 ? 4.365 -5.134 2.241 1.00 94.88 191 GLU A C 1
ATOM 1521 O O . GLU A 1 191 ? 3.539 -4.994 1.335 1.00 94.88 191 GLU A O 1
ATOM 1526 N N . PHE A 1 192 ? 5.586 -5.632 2.005 1.00 94.81 192 PHE A N 1
ATOM 1527 C CA . PHE A 1 192 ? 6.069 -6.062 0.692 1.00 94.81 192 PHE A CA 1
ATOM 1528 C C . PHE A 1 192 ? 6.869 -7.382 0.707 1.00 94.81 192 PHE A C 1
ATOM 1530 O O . PHE A 1 192 ? 6.566 -8.273 -0.073 1.00 94.81 192 PHE A O 1
ATOM 1537 N N . SER A 1 193 ? 7.852 -7.623 1.567 1.00 92.62 193 SER A N 1
ATOM 1538 C CA . SER A 1 193 ? 8.535 -8.933 1.557 1.00 92.62 193 SER A CA 1
ATOM 1539 C C . SER A 1 193 ? 7.623 -10.040 2.104 1.00 92.62 193 SER A C 1
ATOM 1541 O O . SER A 1 193 ? 7.515 -11.126 1.538 1.00 92.62 193 SER A O 1
ATOM 1543 N N . GLY A 1 194 ? 6.880 -9.729 3.166 1.00 91.31 194 GLY A N 1
ATOM 1544 C CA . GLY A 1 194 ? 6.119 -10.696 3.952 1.00 91.31 194 GLY A CA 1
ATOM 1545 C C . GLY A 1 194 ? 6.987 -11.504 4.924 1.00 91.31 194 GLY A C 1
ATOM 1546 O O . GLY A 1 194 ? 6.530 -12.511 5.464 1.00 91.31 194 GLY A O 1
ATOM 1547 N N . ARG A 1 195 ? 8.248 -11.097 5.119 1.00 87.50 195 ARG A N 1
ATOM 1548 C CA . ARG A 1 195 ? 9.272 -11.786 5.916 1.00 87.50 195 ARG A CA 1
ATOM 1549 C C . ARG A 1 195 ? 10.154 -10.738 6.576 1.00 87.50 195 ARG A C 1
ATOM 1551 O O . ARG A 1 195 ? 10.488 -9.740 5.943 1.00 87.50 195 ARG A O 1
ATOM 1558 N N . MET A 1 196 ? 10.552 -10.967 7.823 1.00 83.31 196 MET A N 1
ATOM 1559 C CA . MET A 1 196 ? 11.473 -10.045 8.484 1.00 83.31 196 MET A CA 1
ATOM 1560 C C . MET A 1 196 ? 12.891 -10.269 7.953 1.00 83.31 196 MET A C 1
ATOM 1562 O O . MET A 1 196 ? 13.436 -11.373 8.032 1.00 83.31 196 MET A O 1
ATOM 1566 N N . SER A 1 197 ? 13.502 -9.212 7.429 1.00 78.88 197 SER A N 1
ATOM 1567 C CA . SER A 1 197 ? 14.858 -9.228 6.876 1.00 78.88 197 SER A CA 1
ATOM 1568 C C . SER A 1 197 ? 15.913 -9.600 7.920 1.00 78.88 197 SER A C 1
ATOM 1570 O O . SER A 1 197 ? 16.896 -10.256 7.585 1.00 78.88 197 SER A O 1
ATOM 1572 N N . GLN A 1 198 ? 15.665 -9.279 9.195 1.00 71.69 198 GLN A N 1
ATOM 1573 C CA . GLN A 1 198 ? 16.501 -9.687 10.329 1.00 71.69 198 GLN A CA 1
ATOM 1574 C C . GLN A 1 198 ? 16.659 -11.213 10.452 1.00 71.69 198 GLN A C 1
ATOM 1576 O O . GLN A 1 198 ? 17.691 -11.666 10.932 1.00 71.69 198 GLN A O 1
ATOM 1581 N N . TYR A 1 199 ? 15.663 -11.996 10.012 1.00 70.38 199 TYR A N 1
ATOM 1582 C CA . TYR A 1 199 ? 15.718 -13.464 10.015 1.00 70.38 199 TYR A CA 1
ATOM 1583 C C . TYR A 1 199 ? 16.288 -14.000 8.705 1.00 70.38 199 TYR A C 1
ATOM 1585 O O . TYR A 1 199 ? 17.079 -14.936 8.706 1.00 70.38 199 TYR A O 1
ATOM 1593 N N . LEU A 1 200 ? 15.904 -13.393 7.576 1.00 62.72 200 LEU A N 1
ATOM 1594 C CA . LEU A 1 200 ? 16.358 -13.821 6.252 1.00 62.72 200 LEU A CA 1
ATOM 1595 C C . LEU A 1 200 ? 17.881 -13.701 6.095 1.00 62.72 200 LEU A C 1
ATOM 1597 O O . LEU A 1 200 ? 18.498 -14.528 5.431 1.00 62.72 200 LEU A O 1
ATOM 1601 N N . LEU A 1 201 ? 18.463 -12.668 6.704 1.00 69.62 201 LEU A N 1
ATOM 1602 C CA . LEU A 1 201 ? 19.884 -12.345 6.613 1.00 69.62 201 LEU A CA 1
ATOM 1603 C C . LEU A 1 201 ? 20.647 -12.714 7.893 1.00 69.62 201 LEU A C 1
ATOM 1605 O O . LEU A 1 201 ? 21.771 -12.253 8.096 1.00 69.62 201 LEU A O 1
ATOM 1609 N N . ASP A 1 202 ? 20.066 -13.541 8.771 1.00 67.06 202 ASP A N 1
ATOM 1610 C CA . ASP A 1 202 ? 20.794 -14.066 9.921 1.00 67.06 202 ASP A CA 1
ATOM 1611 C C . ASP A 1 202 ? 21.719 -15.223 9.495 1.00 67.06 202 ASP A C 1
ATOM 1613 O O . ASP A 1 202 ? 21.228 -16.295 9.137 1.00 67.06 202 ASP A O 1
ATOM 1617 N N . PRO A 1 203 ? 23.058 -15.065 9.548 1.00 62.09 203 PRO A N 1
ATOM 1618 C CA . PRO A 1 203 ? 23.994 -16.096 9.104 1.00 62.09 203 PRO A CA 1
ATOM 1619 C C . PRO A 1 203 ? 23.921 -17.377 9.940 1.00 62.09 203 PRO A C 1
ATOM 1621 O O . PRO A 1 203 ? 24.398 -18.415 9.489 1.00 62.09 203 PRO A O 1
ATOM 1624 N N . LYS A 1 204 ? 23.342 -17.319 11.146 1.00 64.50 204 LYS A N 1
ATOM 1625 C CA . LYS A 1 204 ? 23.179 -18.484 12.017 1.00 64.50 204 LYS A CA 1
ATOM 1626 C C . LYS A 1 204 ? 21.885 -19.264 11.767 1.00 64.50 204 LYS A C 1
ATOM 1628 O O . LYS A 1 204 ? 21.806 -20.407 12.202 1.00 64.50 204 LYS A O 1
ATOM 1633 N N . GLN A 1 205 ? 20.901 -18.669 11.080 1.00 64.19 205 GLN A N 1
ATOM 1634 C CA . GLN A 1 205 ? 19.556 -19.231 10.864 1.00 64.19 205 GLN A CA 1
ATOM 1635 C C . GLN A 1 205 ? 18.904 -19.790 12.146 1.00 64.19 205 GLN A C 1
ATOM 1637 O O . GLN A 1 205 ? 18.102 -20.718 12.087 1.00 64.19 205 GLN A O 1
ATOM 1642 N N . GLU A 1 206 ? 19.238 -19.235 13.316 1.00 57.56 206 GLU A N 1
ATOM 1643 C CA . GLU A 1 206 ? 18.725 -19.722 14.607 1.00 57.56 206 GLU A CA 1
ATOM 1644 C C . GLU A 1 206 ? 17.236 -19.388 14.790 1.00 57.56 206 GLU A C 1
ATOM 1646 O O . GLU A 1 206 ? 16.559 -19.987 15.624 1.00 57.56 206 GLU A O 1
ATOM 1651 N N . ILE A 1 207 ? 16.718 -18.442 14.001 1.00 60.38 207 ILE A N 1
ATOM 1652 C CA . ILE A 1 207 ? 15.341 -17.966 14.079 1.00 60.38 207 ILE A CA 1
ATOM 1653 C C . ILE A 1 207 ? 14.562 -18.433 12.850 1.00 60.38 207 ILE A C 1
ATOM 1655 O O . ILE A 1 207 ? 14.901 -18.109 11.710 1.00 60.38 207 ILE A O 1
ATOM 1659 N N . GLU A 1 208 ? 13.490 -19.183 13.099 1.00 61.59 208 GLU A N 1
ATOM 1660 C CA . GLU A 1 208 ? 12.606 -19.694 12.058 1.00 61.59 208 GLU A CA 1
ATOM 1661 C C . GLU A 1 208 ? 11.951 -18.542 11.280 1.00 61.59 208 GLU A C 1
ATOM 1663 O O . GLU A 1 208 ? 11.525 -17.528 11.842 1.00 61.59 208 GLU A O 1
ATOM 1668 N N . ASN A 1 209 ? 11.880 -18.678 9.955 1.00 69.44 209 ASN A N 1
ATOM 1669 C CA . ASN A 1 209 ? 11.370 -17.624 9.089 1.00 69.44 209 ASN A CA 1
ATOM 1670 C C . ASN A 1 209 ? 9.837 -17.595 9.108 1.00 69.44 209 ASN A C 1
ATOM 1672 O O . ASN A 1 209 ? 9.175 -18.179 8.249 1.00 69.44 209 ASN A O 1
ATOM 1676 N N . VAL A 1 210 ? 9.284 -16.921 10.115 1.00 79.19 210 VAL A N 1
ATOM 1677 C CA . VAL A 1 210 ? 7.839 -16.785 10.299 1.00 79.19 210 VAL A CA 1
ATOM 1678 C C . VAL A 1 210 ? 7.275 -15.728 9.335 1.00 79.19 210 VAL A C 1
ATOM 1680 O O . VAL A 1 210 ? 7.778 -14.599 9.303 1.00 79.19 210 VAL A O 1
ATOM 1683 N N . PRO A 1 211 ? 6.204 -16.038 8.579 1.00 86.06 211 PRO A N 1
ATOM 1684 C CA . PRO A 1 211 ? 5.525 -15.060 7.737 1.00 86.06 211 PRO A CA 1
ATOM 1685 C C . PRO A 1 211 ? 4.971 -13.882 8.549 1.00 86.06 211 PRO A C 1
ATOM 1687 O O . PRO A 1 211 ? 4.240 -14.058 9.530 1.00 86.06 211 PRO A O 1
ATOM 1690 N N . VAL A 1 212 ? 5.262 -12.661 8.101 1.00 89.44 212 VAL A N 1
ATOM 1691 C CA . VAL A 1 212 ? 4.802 -11.415 8.732 1.00 89.44 212 VAL A CA 1
ATOM 1692 C C . VAL A 1 212 ? 4.006 -10.559 7.757 1.00 89.44 212 VAL A C 1
ATOM 1694 O O . VAL A 1 212 ? 4.188 -10.639 6.546 1.00 89.44 212 VAL A O 1
ATOM 1697 N N . GLY A 1 213 ? 3.095 -9.744 8.295 1.00 91.75 213 GLY A N 1
ATOM 1698 C CA . GLY A 1 213 ? 2.225 -8.856 7.523 1.00 91.75 213 GLY A CA 1
ATOM 1699 C C . GLY A 1 213 ? 1.597 -9.524 6.294 1.00 91.75 213 GLY A C 1
ATOM 1700 O O . GLY A 1 213 ? 0.829 -10.475 6.442 1.00 91.75 213 GLY A O 1
ATOM 1701 N N . VAL A 1 214 ? 1.935 -9.055 5.092 1.00 94.38 214 VAL A N 1
ATOM 1702 C CA . VAL A 1 214 ? 1.418 -9.578 3.815 1.00 94.38 214 VAL A CA 1
ATOM 1703 C C . VAL A 1 214 ? 1.781 -11.042 3.550 1.00 94.38 214 VAL A C 1
ATOM 1705 O O . VAL A 1 214 ? 1.056 -11.708 2.817 1.00 94.38 214 VAL A O 1
ATOM 1708 N N . GLY A 1 215 ? 2.839 -11.577 4.172 1.00 91.00 215 GLY A N 1
ATOM 1709 C CA . GLY A 1 215 ? 3.239 -12.987 4.045 1.00 91.00 215 GLY A CA 1
ATOM 1710 C C . GLY A 1 215 ? 2.221 -13.976 4.626 1.00 91.00 215 GLY A C 1
ATOM 1711 O O . GLY A 1 215 ? 2.271 -15.169 4.338 1.00 91.00 215 GLY A O 1
ATOM 1712 N N . LYS A 1 216 ? 1.252 -13.486 5.411 1.00 91.75 216 LYS A N 1
ATOM 1713 C CA . LYS A 1 216 ? 0.120 -14.280 5.915 1.00 91.75 216 LYS A CA 1
ATOM 1714 C C . LYS A 1 216 ? -0.979 -14.513 4.869 1.00 91.75 216 LYS A C 1
ATOM 1716 O O . LYS A 1 216 ? -1.869 -15.319 5.115 1.00 91.75 216 LYS A O 1
ATOM 1721 N N . TYR A 1 217 ? -0.924 -13.822 3.729 1.00 91.69 217 TYR A N 1
ATOM 1722 C CA . TYR A 1 217 ? -1.964 -13.817 2.692 1.00 91.69 217 TYR A CA 1
ATOM 1723 C C . TYR A 1 217 ? -1.469 -14.357 1.338 1.00 91.69 217 TYR A C 1
ATOM 1725 O O . TYR A 1 217 ? -2.066 -14.063 0.306 1.00 91.69 217 TYR A O 1
ATOM 1733 N N . GLY A 1 218 ? -0.364 -15.107 1.338 1.00 85.00 218 GLY A N 1
ATOM 1734 C CA . GLY A 1 218 ? 0.231 -15.714 0.145 1.00 85.00 218 GLY A CA 1
ATOM 1735 C C . GLY A 1 218 ? 1.747 -15.854 0.283 1.00 85.00 218 GLY A C 1
ATOM 1736 O O . GLY A 1 218 ? 2.415 -14.949 0.787 1.00 85.00 218 GLY A O 1
ATOM 1737 N N . GLN A 1 219 ? 2.286 -16.993 -0.154 1.00 83.88 219 GLN A N 1
ATOM 1738 C CA . GLN A 1 219 ? 3.718 -17.339 -0.069 1.00 83.88 219 GLN A CA 1
ATOM 1739 C C . GLN A 1 219 ? 4.273 -17.945 -1.371 1.00 83.88 219 GLN A C 1
ATOM 1741 O O . GLN A 1 219 ? 5.430 -18.362 -1.424 1.00 83.88 219 GLN A O 1
ATOM 1746 N N . GLU A 1 220 ? 3.460 -17.978 -2.426 1.00 88.06 220 GLU A N 1
ATOM 1747 C CA . GLU A 1 220 ? 3.749 -18.592 -3.723 1.00 88.06 220 GLU A CA 1
ATOM 1748 C C . GLU A 1 220 ? 4.847 -17.841 -4.486 1.00 88.06 220 GLU A C 1
ATOM 1750 O O . GLU A 1 220 ? 5.624 -18.452 -5.220 1.00 88.06 220 GLU A O 1
ATOM 1755 N N . LYS A 1 221 ? 4.936 -16.517 -4.298 1.00 89.50 221 LYS A N 1
ATOM 1756 C CA . LYS A 1 221 ? 6.013 -15.674 -4.831 1.00 89.50 221 LYS A CA 1
ATOM 1757 C C . LYS A 1 221 ? 6.754 -14.990 -3.691 1.00 89.50 221 LYS A C 1
ATOM 1759 O O . LYS A 1 221 ? 6.140 -14.507 -2.740 1.00 89.50 221 LYS A O 1
ATOM 1764 N N . GLN A 1 222 ? 8.076 -14.913 -3.812 1.00 84.81 222 GLN A N 1
ATOM 1765 C CA . GLN A 1 222 ? 8.949 -14.344 -2.788 1.00 84.81 222 GLN A CA 1
ATOM 1766 C C . GLN A 1 222 ? 9.757 -13.173 -3.337 1.00 84.81 222 GLN A C 1
ATOM 1768 O O . GLN A 1 222 ? 10.167 -13.172 -4.497 1.00 84.81 222 GLN A O 1
ATOM 1773 N N . VAL A 1 223 ? 10.009 -12.196 -2.470 1.00 87.12 223 VAL A N 1
ATOM 1774 C CA . VAL A 1 223 ? 10.934 -11.092 -2.725 1.00 87.12 223 VAL A CA 1
ATOM 1775 C C . VAL A 1 223 ? 12.200 -11.358 -1.923 1.00 87.12 223 VAL A C 1
ATOM 1777 O O . VAL A 1 223 ? 12.140 -11.550 -0.709 1.00 87.12 223 VAL A O 1
ATOM 1780 N N . ALA A 1 224 ? 13.347 -11.381 -2.597 1.00 84.69 224 ALA A N 1
ATOM 1781 C CA . ALA A 1 224 ? 14.635 -11.416 -1.919 1.00 84.69 224 ALA A CA 1
ATOM 1782 C C . ALA A 1 224 ? 14.964 -10.015 -1.389 1.00 84.69 224 ALA A C 1
ATOM 1784 O O . ALA A 1 224 ? 14.986 -9.049 -2.155 1.00 84.69 224 ALA A O 1
ATOM 1785 N N . THR A 1 225 ? 15.226 -9.910 -0.088 1.00 83.75 225 THR A N 1
ATOM 1786 C CA . THR A 1 225 ? 15.686 -8.670 0.543 1.00 83.75 225 THR A CA 1
ATOM 1787 C C . THR A 1 225 ? 17.198 -8.745 0.743 1.00 83.75 225 THR A C 1
ATOM 1789 O O . THR A 1 225 ? 17.694 -9.734 1.277 1.00 83.75 225 THR A O 1
ATOM 1792 N N . PHE A 1 226 ? 17.925 -7.709 0.322 1.00 83.75 226 PHE A N 1
ATOM 1793 C CA . PHE A 1 226 ? 19.396 -7.652 0.382 1.00 83.75 226 PHE A CA 1
ATOM 1794 C C . PHE A 1 226 ? 19.937 -6.749 1.497 1.00 83.75 226 PHE A C 1
ATOM 1796 O O . PHE A 1 226 ? 21.146 -6.627 1.648 1.00 83.75 226 P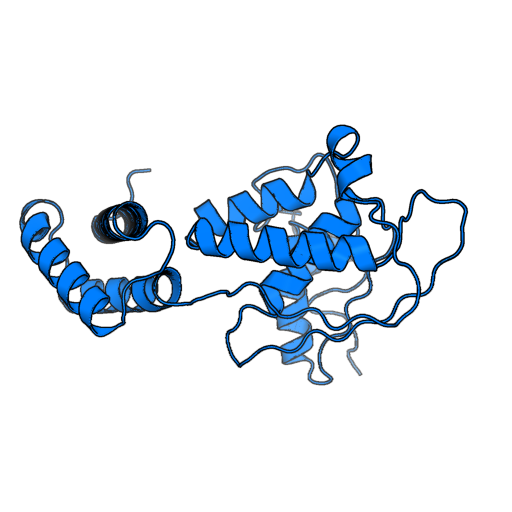HE A O 1
ATOM 1803 N N . THR A 1 227 ? 19.043 -6.123 2.259 1.00 82.88 227 THR A N 1
ATOM 1804 C CA . THR A 1 227 ? 19.338 -5.306 3.438 1.00 82.88 227 THR A CA 1
ATOM 1805 C C . THR A 1 227 ? 18.471 -5.776 4.598 1.00 82.88 227 THR A C 1
ATOM 1807 O O . THR A 1 227 ? 17.350 -6.246 4.406 1.00 82.88 227 THR A O 1
ATOM 1810 N N . SER A 1 228 ? 18.986 -5.659 5.809 1.00 81.19 228 SER A N 1
ATOM 1811 C CA . SER A 1 228 ? 18.349 -6.017 7.069 1.00 81.19 228 SER A CA 1
ATOM 1812 C C . SER A 1 228 ? 17.998 -4.786 7.900 1.00 81.19 228 SER A C 1
ATOM 1814 O O . SER A 1 228 ? 18.533 -3.686 7.722 1.00 81.19 228 SER A O 1
ATOM 1816 N N . VAL A 1 229 ? 17.073 -4.968 8.842 1.00 76.50 229 VAL A N 1
ATOM 1817 C CA . VAL A 1 229 ? 16.766 -3.940 9.844 1.00 76.50 229 VAL A CA 1
ATOM 1818 C C . VAL A 1 229 ? 17.979 -3.681 10.745 1.00 76.50 229 VAL A C 1
ATOM 1820 O O . VAL A 1 229 ? 18.211 -2.537 11.104 1.00 76.50 229 VAL A O 1
ATOM 1823 N N . THR A 1 230 ? 18.784 -4.692 11.080 1.00 75.44 230 THR A N 1
ATOM 1824 C CA . THR A 1 230 ? 19.697 -4.621 12.236 1.00 75.44 230 THR A CA 1
ATOM 1825 C C . THR A 1 230 ? 21.193 -4.645 11.937 1.00 75.44 230 THR A C 1
ATOM 1827 O O . THR A 1 230 ? 21.948 -4.291 12.831 1.00 75.44 230 THR A O 1
ATOM 1830 N N . LYS A 1 231 ? 21.641 -5.101 10.761 1.00 69.44 231 LYS A N 1
ATOM 1831 C CA . LYS A 1 231 ? 23.062 -5.419 10.491 1.00 69.44 231 LYS A CA 1
ATOM 1832 C C . LYS A 1 231 ? 23.678 -4.637 9.324 1.00 69.44 231 LYS A C 1
ATOM 1834 O O . LYS A 1 231 ? 24.760 -4.989 8.857 1.00 69.44 231 LYS A O 1
ATOM 1839 N N . ASP A 1 232 ? 22.992 -3.621 8.808 1.00 73.06 232 ASP A N 1
ATOM 1840 C CA . ASP A 1 232 ? 23.426 -2.884 7.620 1.00 73.06 232 ASP A CA 1
ATOM 1841 C 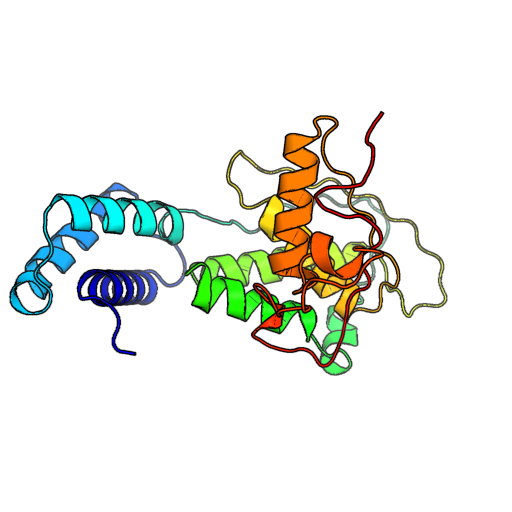C . ASP A 1 232 ? 23.817 -1.454 7.963 1.00 73.06 232 ASP A C 1
ATOM 1843 O O . ASP A 1 232 ? 23.118 -0.775 8.707 1.00 73.06 232 ASP A O 1
ATOM 1847 N N . PHE A 1 233 ? 24.892 -0.981 7.326 1.00 74.06 233 PHE A N 1
ATOM 1848 C CA . PHE A 1 233 ? 25.404 0.390 7.435 1.00 74.06 233 PHE A CA 1
ATOM 1849 C C . PHE A 1 233 ? 25.931 0.796 8.824 1.00 74.06 233 PHE A C 1
ATOM 1851 O O . PHE A 1 233 ? 26.175 1.985 9.045 1.00 74.06 233 PHE A O 1
ATOM 1858 N N . ASP A 1 234 ? 26.202 -0.174 9.704 1.00 63.75 234 ASP A N 1
ATOM 1859 C C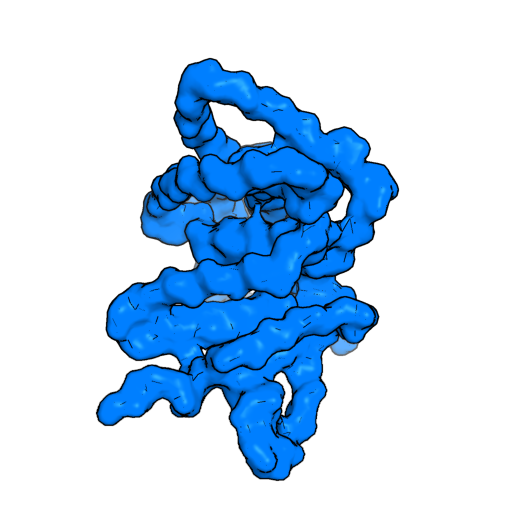A . ASP A 1 234 ? 26.971 0.033 10.934 1.00 63.75 234 ASP A CA 1
ATOM 1860 C C . ASP A 1 234 ? 28.389 0.513 10.574 1.00 63.75 234 ASP A C 1
ATOM 1862 O O . ASP A 1 234 ? 29.147 -0.180 9.886 1.00 63.75 234 ASP A O 1
ATOM 1866 N N . LYS A 1 235 ? 28.734 1.731 10.997 1.00 57.88 235 LYS A N 1
ATOM 1867 C CA . LYS A 1 235 ? 30.091 2.286 10.935 1.00 57.88 235 LYS A CA 1
ATOM 1868 C C . LYS A 1 235 ? 30.692 2.371 12.324 1.00 57.88 235 LYS A C 1
ATOM 1870 O O . LYS A 1 235 ? 29.958 2.798 13.242 1.00 57.88 235 LYS A O 1
#

Secondary structure (DSSP, 8-state):
-PPPHHHHHHHHHHHHHHHH-SSSPPPHHHHHHHHHHHHHHHTTTS---HHHHHHHHHHHIIIII-----PPPP--SSPP---HHHHGGG---HHHHHHHHHHHHTT---HHHHHHHHHHHHHHHHHH--TT-SS-----------TTSSHHHHHHHHHHHHHHHT---------SSHHHHHHHHHHHIIIIISB-HHHHT-TT--S---B-GGGGG--SS-----S-SSSSS--

pLDDT: mean 84.93, std 10.04, range [38.91, 97.5]

Foldseek 3Di:
DDDALLVVLLVVLLVVQCVVCVDAHDDPVVSVVSLVVSCVVCCVVRPDDPVSSVVSSVLSCLARNQDQDQDDDDDDPDDQDQDCVVCVVVFDLLLLVLLLVLCCPPVVHRNVLSVSLLVNLSVVLSQCDQPPDPDDDDDDDDDDDDVSSCVLVSVLSNLSVCVRSPPPDDDDDFDPDLVRVLVSQCCCCQNGQQWAQCQVPDPVNPDDTDGHHSRVVDDPDGDDDPDHSPPPPDD

Radius of gyration: 20.46 Å; chains: 1; bounding box: 58×37×55 Å

Sequence (235 aa):
MAGTKAEILEGLISTAINSEYPDVPPSETVFDEKVEALRQLLANLYPVSDEEFAEIKRKLKANIVVQMDLGVLIKDRRQHLPWLSARRESMDFFFWNRYKTYLDQVKKWNPRVIGNMGRVSDEIVDYLGDPASDAPFQRRGLVLGDVQSGKTANYTAICNKAADAGYRVIIVLAGMMENLRQQTQERLDAEFSGRMSQYLLDPKQEIENVPVGVGKYGQEKQVATFTSVTKDFDK